Protein 5KO9 (pdb70)

Organism: Homo sapiens (NCBI:txid9606)

Nearest PDB structures (foldseek):
  5ko9-assembly1_A  TM=1.004E+00  e=1.831E-60  Homo sapiens
  6oov-assembly1_A  TM=9.959E-01  e=1.877E-56  Homo sapiens
  6oov-assembly1_B-2  TM=9.955E-01  e=5.273E-56  Homo sapiens
  6oeb-assembly1_A  TM=9.949E-01  e=1.889E-55  Homo sapiens
  6oea-assembly1_A  TM=9.945E-01  e=2.720E-55  Homo sapiens

CATH classification: 3.90.1680.10

GO terms:
  GO:0036297 interstrand cross-link repair (P, IDA)
  GO:0005657 replication fork (C, IDA)
  GO:0003697 single-stranded DNA binding (F, IDA)
  GO:0016446 somatic hypermutation of immunoglobulin genes (P, IDA)
  GO:0106300 protein-DNA covalent cross-linking repair (P, IDA)
  GO:0006974 DNA damage response (P, IDA)
  GO:0140431 DNA-(abasic site) binding (F, IDA)
  GO:0160129 protein-DNA covalent cross-linking activity (F, IDA)
  GO:0005694 chromosome (C, EXP)
  GO:0005515 protein binding (F, IPI)

Sequence (253 aa):
CGRTSCHLPRDDVLTRACAYQDRRRGQQQRLPEEWRRDPDDKYCCPSYNKSPQQSNSPVLLSRLHFEKDADSSERIIIAPMRWGLVPSWFKESDPSKLQFNTTNCRSDTVMEKRSFKVPLGKGRRCVVLADGFYEWQRCQGTNQRQPYFIYFPQIEKVWDNWRLLTMAGIFDCWEPPEGGDVLYSYTIITVDSCKGLSDIHHRMPAILDGEEAVSKKWLDFGEVSTQEALKLIHPTENITFHAVSSVVNNSRRNNTTPECLAPVA

Radius of gyration: 17.64 Å; Cα contacts (8 Å, |Δi|>4): 588; chains: 1; bounding box: 54×47×44 Å

Secondary structure (DSSP, 8-state):
---EEE---HHHHHHTT-EE-TT--EE-PEESSGGG---EEEE-TTSEEEEEEEGGGT-TTS-TTSEEEEEEEES---TT--SS-GGG-SS---EEEGGGTTT-HHHHHHHHTT-EEEEEESEEEEEEE-TT-S-EEEEEEE-----GGGTS---EEEEEEEEEE--TTS---EEEEEEEEEEPPGGGTTT-SEEE-B--SHHHHHHHH-TTTS-HHHHHTT-S-----EEEEB-GGGGSTT--SGGGG-B--

B-factor: mean 25.34, std 9.77, range [12.43, 83.46]

InterPro domains:
  IPR003738 SOS response associated peptidase (SRAP) [PF02586] (1-258)
  IPR003738 SOS response associated peptidase (SRAP) [PTHR13604] (1-309)
  IPR036590 SOS response associated peptidase-like [G3DSA:3.90.1680.10] (1-275)
  IPR036590 SOS response associated peptidase-like [SSF143081] (2-270)

Solvent-accessible surface area: 12030 Å² total; per-residue (Å²): 14,36,30,3,0,0,26,5,74,108,113,51,0,15,136,40,10,54,8,94,11,114,213,35,98,126,72,108,5,74,20,72,66,43,145,91,23,82,60,12,33,10,6,29,43,107,36,46,2,0,0,4,0,0,37,49,44,56,59,201,126,18,45,9,16,32,10,0,0,6,3,2,24,1,0,1,0,8,45,117,19,82,55,73,61,28,79,129,45,119,68,35,38,24,50,7,103,35,95,35,1,81,142,65,142,23,11,102,61,1,3,67,99,6,49,3,0,0,2,2,0,0,0,2,0,23,47,32,68,52,188,90,80,150,75,151,62,7,32,2,2,30,0,60,54,144,114,82,89,45,90,98,23,85,7,0,18,0,0,0,0,2,2,22,6,112,30,85,118,58,50,88,70,43,53,0,2,0,0,0,8,4,82,20,6,108,50,3,58,123,9,52,128,30,2,0,1,3,0,62,23,98,119,18,5,37,87,0,4,10,54,41,116,22,64,34,89,84,0,40,138,35,19,84,60,17,136,60,20,46,77,42,16,1,25,79,34,0,67,81,59,220,52,85,42,82,92,0,18,36,96,70,143

Structure (mmCIF, N/CA/C/O backbone):
data_5KO9
#
_entry.id   5KO9
#
_cell.length_a   80.102
_cell.length_b   44.745
_cell.length_c   82.901
_cell.angle_alpha   90.000
_cell.angle_beta   107.150
_cell.angle_gamma   90.000
#
_symmetry.space_group_name_H-M   'I 1 2 1'
#
loop_
_entity.id
_entity.type
_entity.pdbx_description
1 polymer 'Embryonic stem cell-specific 5-hydroxymethylcytosine-binding protein'
2 non-polymer 'UNKNOWN ATOM OR ION'
3 water water
#
loop_
_atom_site.group_PDB
_atom_site.id
_atom_site.type_symbol
_atom_site.label_atom_id
_atom_site.label_alt_id
_atom_site.label_comp_id
_atom_site.label_asym_id
_atom_site.label_entity_id
_atom_site.label_seq_id
_atom_site.pdbx_PDB_ins_code
_atom_site.Cartn_x
_atom_site.Cartn_y
_atom_site.Cartn_z
_atom_site.occupancy
_atom_site.B_iso_or_equiv
_atom_site.auth_seq_id
_atom_site.auth_comp_id
_atom_site.auth_asym_id
_atom_site.auth_atom_id
_atom_site.pdbx_PDB_model_num
ATOM 1 N N A CYS A 1 2 ? 12.481 -6.111 -28.052 0.70 33.00 2 CYS A N 1
ATOM 2 C CA A CYS A 1 2 ? 13.121 -6.382 -26.758 0.70 30.07 2 CYS A CA 1
ATOM 3 C C A CYS A 1 2 ? 13.097 -7.863 -26.539 0.70 25.76 2 CYS A C 1
ATOM 4 O O A CYS A 1 2 ? 12.099 -8.574 -26.805 0.70 24.72 2 CYS A O 1
ATOM 7 N N . GLY A 1 3 ? 14.231 -8.328 -26.065 1.00 22.57 3 GLY A N 1
ATOM 8 C CA . GLY A 1 3 ? 14.542 -9.740 -26.078 1.00 21.11 3 GLY A CA 1
ATOM 9 C C . GLY A 1 3 ? 14.745 -10.330 -24.727 1.00 19.69 3 GLY A C 1
ATOM 10 O O . GLY A 1 3 ? 15.185 -11.448 -24.592 1.00 21.92 3 GLY A O 1
ATOM 11 N N . ARG A 1 4 ? 14.422 -9.565 -23.689 1.00 18.43 4 ARG A N 1
ATOM 12 C CA . ARG A 1 4 ? 14.554 -10.055 -22.342 1.00 17.68 4 ARG A CA 1
ATOM 13 C C . ARG A 1 4 ? 13.619 -9.256 -21.436 1.00 15.55 4 ARG A C 1
ATOM 14 O O . ARG A 1 4 ? 13.515 -8.049 -21.621 1.00 15.43 4 ARG A O 1
ATOM 22 N N . THR A 1 5 ? 12.951 -9.925 -20.482 1.00 15.85 5 THR A N 1
ATOM 23 C CA . THR A 1 5 ? 12.104 -9.212 -19.523 1.00 15.95 5 THR A CA 1
ATOM 24 C C . THR A 1 5 ? 12.311 -9.717 -18.112 1.00 17.13 5 THR A C 1
ATOM 25 O O . THR A 1 5 ? 13.011 -10.701 -17.914 1.00 17.92 5 THR A O 1
ATOM 29 N N . SER A 1 6 ? 11.705 -9.038 -17.139 1.00 17.85 6 SER A N 1
ATOM 30 C CA . SER A 1 6 ? 11.546 -9.555 -15.788 1.00 17.83 6 SER A CA 1
ATOM 31 C C . SER A 1 6 ? 10.053 -9.774 -15.586 1.00 19.79 6 SER A C 1
ATOM 32 O O . SER A 1 6 ? 9.252 -8.887 -15.948 1.00 17.98 6 SER A O 1
ATOM 35 N N . CYS A 1 7 ? 9.683 -10.907 -15.004 1.00 18.79 7 CYS A N 1
ATOM 36 C CA . CYS A 1 7 ? 8.322 -11.131 -14.527 1.00 19.26 7 CYS A CA 1
ATOM 37 C C . CYS A 1 7 ? 8.369 -12.105 -13.342 1.00 18.82 7 CYS A C 1
ATOM 38 O O . CYS A 1 7 ? 8.269 -13.326 -13.502 1.00 21.13 7 CYS A O 1
ATOM 41 N N . HIS A 1 8 ? 8.592 -11.526 -12.173 1.00 20.24 8 HIS A N 1
ATOM 42 C CA . HIS A 1 8 ? 8.951 -12.307 -10.981 1.00 22.14 8 HIS A CA 1
ATOM 43 C C . HIS A 1 8 ? 7.876 -12.392 -9.904 1.00 22.99 8 HIS A C 1
ATOM 44 O O . HIS A 1 8 ? 8.035 -13.159 -8.927 1.00 23.31 8 HIS A O 1
ATOM 51 N N . LEU A 1 9 ? 6.817 -11.604 -10.014 1.00 20.90 9 LEU A N 1
ATOM 52 C CA . LEU A 1 9 ? 5.910 -11.516 -8.871 1.00 22.42 9 LEU A CA 1
ATOM 53 C C . LEU A 1 9 ? 5.131 -12.817 -8.720 1.00 22.76 9 LEU A C 1
ATOM 54 O O . LEU A 1 9 ? 4.783 -13.451 -9.700 1.00 24.07 9 LEU A O 1
ATOM 59 N N . PRO A 1 10 ? 4.855 -13.226 -7.476 1.00 25.50 10 PRO A N 1
ATOM 60 C CA . PRO A 1 10 ? 4.044 -14.431 -7.293 1.00 26.70 10 PRO A CA 1
ATOM 61 C C . PRO A 1 10 ? 2.614 -14.271 -7.808 1.00 25.18 10 PRO A C 1
ATOM 62 O O . PRO A 1 10 ? 2.114 -13.151 -7.901 1.00 26.51 10 PRO A O 1
ATOM 66 N N . ARG A 1 11 ? 1.980 -15.384 -8.145 1.00 25.85 11 ARG A N 1
ATOM 67 C CA . ARG A 1 11 ? 0.687 -15.440 -8.804 1.00 27.15 11 ARG A CA 1
ATOM 68 C C . ARG A 1 11 ? -0.366 -14.476 -8.210 1.00 27.18 11 ARG A C 1
ATOM 69 O O . ARG A 1 11 ? -1.014 -13.736 -8.956 1.00 25.26 11 ARG A O 1
ATOM 77 N N . ASP A 1 12 ? -0.533 -14.452 -6.889 1.00 26.12 12 ASP A N 1
ATOM 78 C CA A ASP A 1 12 ? -1.623 -13.653 -6.338 0.50 26.42 12 ASP A CA 1
ATOM 79 C CA B ASP A 1 12 ? -1.562 -13.623 -6.219 0.50 26.56 12 ASP A CA 1
ATOM 80 C C . ASP A 1 12 ? -1.309 -12.141 -6.372 1.00 25.28 12 ASP A C 1
ATOM 81 O O . ASP A 1 12 ? -2.243 -11.326 -6.551 1.00 26.07 12 ASP A O 1
ATOM 90 N N . VAL A 1 13 ? -0.037 -11.771 -6.279 1.00 23.85 13 VAL A N 1
ATOM 91 C CA . VAL A 1 13 ? 0.400 -10.379 -6.366 1.00 25.09 13 VAL A CA 1
ATOM 92 C C . VAL A 1 13 ? 0.204 -9.882 -7.809 1.00 25.13 13 VAL A C 1
ATOM 93 O O . VAL A 1 13 ? -0.284 -8.765 -8.070 1.00 22.46 13 VAL A O 1
ATOM 97 N N . LEU A 1 14 ? 0.613 -10.728 -8.738 1.00 25.55 14 LEU A N 1
ATOM 98 C CA . LEU A 1 14 ? 0.413 -10.468 -10.156 1.00 25.96 14 LEU A CA 1
ATOM 99 C C . LEU A 1 14 ? -1.054 -10.247 -10.466 1.00 24.96 14 LEU A C 1
ATOM 100 O O . LEU A 1 14 ? -1.419 -9.251 -11.132 1.00 24.59 14 LEU A O 1
ATOM 105 N N . THR A 1 15 ? -1.910 -11.139 -9.973 1.00 23.41 15 THR A N 1
ATOM 106 C CA . THR A 1 15 ? -3.328 -11.070 -10.197 1.00 23.11 15 THR A CA 1
ATOM 107 C C . THR A 1 15 ? -3.898 -9.741 -9.669 1.00 22.97 15 THR A C 1
ATOM 108 O O . THR A 1 15 ? -4.666 -9.061 -10.354 1.00 22.74 15 THR A O 1
ATOM 112 N N . ARG A 1 16 ? -3.519 -9.388 -8.453 1.00 23.42 16 ARG A N 1
ATOM 113 C CA . ARG A 1 16 ? -3.983 -8.139 -7.836 1.00 22.86 16 ARG A CA 1
ATOM 114 C C . ARG A 1 16 ? -3.561 -6.921 -8.686 1.00 22.05 16 ARG A C 1
ATOM 115 O O . ARG A 1 16 ? -4.322 -5.956 -8.846 1.00 21.18 16 ARG A O 1
ATOM 123 N N . ALA A 1 17 ? -2.367 -7.002 -9.245 1.00 19.72 17 ALA A N 1
ATOM 124 C CA . ALA A 1 17 ? -1.816 -5.959 -10.126 1.00 18.80 17 ALA A CA 1
ATOM 125 C C . ALA A 1 17 ? -2.573 -5.838 -11.452 1.00 19.18 17 ALA A C 1
ATOM 126 O O . ALA A 1 17 ? -2.314 -4.890 -12.188 1.00 20.59 17 ALA A O 1
ATOM 128 N N . CYS A 1 18 ? -3.461 -6.781 -11.739 1.00 18.13 18 CYS A N 1
ATOM 129 C CA . CYS A 1 18 ? -4.235 -6.837 -12.983 1.00 17.07 18 CYS A CA 1
ATOM 130 C C . CYS A 1 18 ? -5.726 -6.584 -12.725 1.00 17.86 18 CYS A C 1
ATOM 131 O O . CYS A 1 18 ? -6.567 -6.866 -13.563 1.00 16.92 18 CYS A O 1
ATOM 134 N N . ALA A 1 19 ? -6.074 -6.094 -11.534 1.00 18.07 19 ALA A N 1
ATOM 135 C CA . ALA A 1 19 ? -7.462 -5.726 -11.220 1.00 18.37 19 ALA A CA 1
ATOM 136 C C . ALA A 1 19 ? -7.979 -4.769 -12.283 1.00 17.36 19 ALA A C 1
ATOM 137 O O . ALA A 1 19 ? -7.238 -3.880 -12.708 1.00 18.23 19 ALA A O 1
ATOM 139 N N . TYR A 1 20 ? -9.227 -4.968 -12.694 1.00 16.80 20 TYR A N 1
ATOM 140 C CA . TYR A 1 20 ? -9.792 -4.190 -13.816 1.00 16.75 20 TYR A CA 1
ATOM 141 C C . TYR A 1 20 ? -11.288 -4.095 -13.679 1.00 16.84 20 TYR A C 1
ATOM 142 O O . TYR A 1 20 ? -11.863 -4.689 -12.774 1.00 18.22 20 TYR A O 1
ATOM 151 N N . GLN A 1 21 ? -11.927 -3.324 -14.555 1.00 16.15 21 GLN A N 1
ATOM 152 C CA . GLN A 1 21 ? -13.372 -3.304 -14.693 1.00 15.80 21 GLN A CA 1
ATOM 153 C C . GLN A 1 21 ? -13.765 -3.802 -16.037 1.00 15.86 21 GLN A C 1
ATOM 154 O O . GLN A 1 21 ? -13.117 -3.459 -17.037 1.00 16.64 21 GLN A O 1
ATOM 160 N N . ASP A 1 22 ? -14.813 -4.633 -16.102 1.00 15.76 22 ASP A N 1
ATOM 161 C CA . ASP A 1 22 ? -15.400 -5.010 -17.381 1.00 16.88 22 ASP A CA 1
ATOM 162 C C . ASP A 1 22 ? -16.139 -3.847 -18.042 1.00 17.04 22 ASP A C 1
ATOM 163 O O . ASP A 1 22 ? -16.139 -2.711 -17.512 1.00 17.11 22 ASP A O 1
ATOM 168 N N . ARG A 1 23 ? -16.716 -4.099 -19.214 1.00 18.28 23 ARG A N 1
ATOM 169 C CA A ARG A 1 23 ? -17.366 -3.038 -20.006 0.50 19.40 23 ARG A CA 1
ATOM 170 C CA B ARG A 1 23 ? -17.297 -2.988 -19.973 0.50 19.58 23 ARG A CA 1
ATOM 171 C C . ARG A 1 23 ? -18.463 -2.306 -19.247 1.00 20.95 23 ARG A C 1
ATOM 172 O O . ARG A 1 23 ? -18.676 -1.111 -19.483 1.00 24.30 23 ARG A O 1
ATOM 187 N N . ARG A 1 24 ? -19.158 -3.014 -18.362 1.00 20.71 24 ARG A N 1
ATOM 188 C CA . ARG A 1 24 ? -20.244 -2.440 -17.553 1.00 22.09 24 ARG A CA 1
ATOM 189 C C . ARG A 1 24 ? -19.759 -1.810 -16.250 1.00 22.60 24 ARG A C 1
ATOM 190 O O . ARG A 1 24 ? -20.586 -1.432 -15.391 1.00 24.71 24 ARG A O 1
ATOM 198 N N . GLY A 1 25 ? -18.449 -1.726 -16.035 1.00 20.07 25 GLY A N 1
ATOM 199 C CA . GLY A 1 25 ? -17.932 -1.140 -14.839 1.00 19.30 25 GLY A CA 1
ATOM 200 C C . GLY A 1 25 ? -17.783 -2.034 -13.616 1.00 19.27 25 GLY A C 1
ATOM 201 O O . GLY A 1 25 ? -17.371 -1.556 -12.555 1.00 20.10 25 GLY A O 1
ATOM 202 N N A GLN A 1 26 ? -18.080 -3.328 -13.761 0.50 20.40 26 GLN A N 1
ATOM 203 N N B GLN A 1 26 ? -18.060 -3.323 -13.764 0.50 21.01 26 GLN A N 1
ATOM 204 C CA A GLN A 1 26 ? -17.933 -4.268 -12.655 0.50 20.67 26 GLN A CA 1
ATOM 205 C CA B GLN A 1 26 ? -17.948 -4.247 -12.652 0.50 21.67 26 GLN A CA 1
ATOM 206 C C A GLN A 1 26 ? -16.463 -4.585 -12.382 0.50 21.13 26 GLN A C 1
ATOM 207 C C B GLN A 1 26 ? -16.480 -4.609 -12.378 0.50 21.72 26 GLN A C 1
ATOM 208 O O A GLN A 1 26 ? -15.712 -4.944 -13.286 0.50 19.93 26 GLN A O 1
ATOM 209 O O B GLN A 1 26 ? -15.744 -4.992 -13.285 0.50 20.55 26 GLN A O 1
ATOM 220 N N . GLN A 1 27 ? -16.062 -4.462 -11.129 1.00 20.68 27 GLN A N 1
ATOM 221 C CA . GLN A 1 27 ? -14.701 -4.734 -10.710 1.00 21.33 27 GLN A CA 1
ATOM 222 C C . GLN A 1 27 ? -14.457 -6.222 -10.731 1.00 21.51 27 GLN A C 1
ATOM 223 O O . GLN A 1 27 ? -15.273 -7.000 -10.213 1.00 23.60 27 GLN A O 1
ATOM 229 N N . ARG A 1 28 ? -13.360 -6.611 -11.375 1.00 20.35 28 ARG A N 1
ATOM 230 C CA . ARG A 1 28 ? -12.974 -8.021 -11.477 1.00 20.62 28 ARG A CA 1
ATOM 231 C C . ARG A 1 28 ? -11.486 -8.206 -11.328 1.00 19.40 28 ARG A C 1
ATOM 232 O O . ARG A 1 28 ? -10.692 -7.278 -11.418 1.00 19.86 28 ARG A O 1
ATOM 240 N N . LEU A 1 29 ? -11.113 -9.463 -11.079 1.00 23.03 29 LEU A N 1
ATOM 241 C CA . LEU A 1 29 ? -9.730 -9.906 -11.172 1.00 22.82 29 LEU A CA 1
ATOM 242 C C . LEU A 1 29 ? -9.703 -10.918 -12.307 1.00 19.61 29 LEU A C 1
ATOM 243 O O . LEU A 1 29 ? -10.658 -11.696 -12.446 1.00 21.95 29 LEU A O 1
ATOM 248 N N . PRO A 1 30 ? -8.634 -10.899 -13.112 1.00 20.82 30 PRO A N 1
ATOM 249 C CA . PRO A 1 30 ? -8.611 -11.863 -14.217 1.00 19.96 30 PRO A CA 1
ATOM 250 C C . PRO A 1 30 ? -8.487 -13.276 -13.663 1.00 19.17 30 PRO A C 1
ATOM 251 O O . PRO A 1 30 ? -7.851 -13.480 -12.631 1.00 20.02 30 PRO A O 1
ATOM 255 N N A GLU A 1 31 ? -9.130 -14.216 -14.342 0.50 18.76 31 GLU A N 1
ATOM 256 N N B GLU A 1 31 ? -9.108 -14.226 -14.335 0.50 19.24 31 GLU A N 1
ATOM 257 C CA A GLU A 1 31 ? -9.094 -15.641 -14.002 0.50 18.61 31 GLU A CA 1
ATOM 258 C CA B GLU A 1 31 ? -9.044 -15.623 -13.925 0.50 19.46 31 GLU A CA 1
ATOM 259 C C A GLU A 1 31 ? -7.891 -16.261 -14.686 0.50 18.07 31 GLU A C 1
ATOM 260 C C B GLU A 1 31 ? -7.941 -16.314 -14.697 0.50 18.58 31 GLU A C 1
ATOM 261 O O A GLU A 1 31 ? -7.587 -15.901 -15.807 0.50 16.93 31 GLU A O 1
ATOM 262 O O B GLU A 1 31 ? -7.756 -16.053 -15.873 0.50 17.45 31 GLU A O 1
ATOM 273 N N . TRP A 1 32 ? -7.205 -17.192 -14.019 1.00 17.58 32 TRP A N 1
ATOM 274 C CA . TRP A 1 32 ? -6.056 -17.871 -14.615 1.00 17.62 32 TRP A CA 1
ATOM 275 C C . TRP A 1 32 ? -6.437 -19.084 -15.424 1.00 18.04 32 TRP A C 1
ATOM 276 O O . TRP A 1 32 ? -7.378 -19.800 -15.047 1.00 18.99 32 TRP A O 1
ATOM 287 N N . ARG A 1 33 ? -5.742 -19.295 -16.539 1.00 17.56 33 ARG A N 1
ATOM 288 C CA A ARG A 1 33 ? -5.789 -20.587 -17.227 0.50 18.80 33 ARG A CA 1
ATOM 289 C CA B ARG A 1 33 ? -5.770 -20.557 -17.290 0.50 19.23 33 ARG A CA 1
ATOM 290 C C . ARG A 1 33 ? -4.331 -21.042 -17.402 1.00 20.74 33 ARG A C 1
ATOM 291 O O . ARG A 1 33 ? -3.399 -20.229 -17.469 1.00 19.90 33 ARG A O 1
ATOM 306 N N . ASP A 1 34 ? -4.133 -22.360 -17.406 1.00 23.17 34 ASP A N 1
ATOM 307 C CA . ASP A 1 34 ? -2.783 -22.972 -17.435 1.00 25.16 34 ASP A CA 1
ATOM 308 C C . ASP A 1 34 ? -1.866 -22.401 -16.352 1.00 23.61 34 ASP A C 1
ATOM 309 O O . ASP A 1 34 ? -0.706 -22.138 -16.633 1.00 24.97 34 ASP A O 1
ATOM 314 N N . PRO A 1 35 ? -2.357 -22.198 -15.105 1.00 23.60 35 PRO A N 1
ATOM 315 C CA . PRO A 1 35 ? -1.550 -21.478 -14.129 1.00 24.42 35 PRO A CA 1
ATOM 316 C C . PRO A 1 35 ? -0.259 -22.178 -13.701 1.00 26.63 35 PRO A C 1
ATOM 317 O O . PRO A 1 35 ? 0.652 -21.513 -13.237 1.00 26.67 35 PRO A O 1
ATOM 321 N N . ASP A 1 36 ? -0.182 -23.501 -13.852 1.00 28.55 36 ASP A N 1
ATOM 322 C CA A ASP A 1 36 ? 1.033 -24.254 -13.507 0.50 28.89 36 ASP A CA 1
ATOM 323 C CA B ASP A 1 36 ? 1.051 -24.177 -13.445 0.50 29.34 36 ASP A CA 1
ATOM 324 C C . ASP A 1 36 ? 2.207 -23.949 -14.430 1.00 29.99 36 ASP A C 1
ATOM 325 O O . ASP A 1 36 ? 3.356 -24.223 -14.086 1.00 31.64 36 ASP A O 1
ATOM 334 N N . LYS A 1 37 ? 1.918 -23.407 -15.622 1.00 27.30 37 LYS A N 1
ATOM 335 C CA . LYS A 1 37 ? 2.971 -22.969 -16.534 1.00 27.37 37 LYS A CA 1
ATOM 336 C C . LYS A 1 37 ? 3.692 -21.674 -16.070 1.00 26.62 37 LYS A C 1
ATOM 337 O O . LYS A 1 37 ? 4.672 -21.291 -16.690 1.00 28.71 37 LYS A O 1
ATOM 342 N N . TYR A 1 38 ? 3.218 -21.003 -15.018 1.00 25.87 38 TYR A N 1
ATOM 343 C CA . TYR A 1 38 ? 3.811 -19.733 -14.569 1.00 27.88 38 TYR A CA 1
ATOM 344 C C . TYR A 1 38 ? 5.004 -20.031 -13.695 1.00 28.22 38 TYR A C 1
ATOM 345 O O . TYR A 1 38 ? 4.845 -20.624 -12.639 1.00 28.12 38 TYR A O 1
ATOM 354 N N . CYS A 1 39 ? 6.184 -19.628 -14.136 1.00 29.28 39 CYS A N 1
ATOM 355 C CA A CYS A 1 39 ? 7.369 -19.740 -13.316 0.70 30.50 39 CYS A CA 1
ATOM 356 C CA B CYS A 1 39 ? 7.401 -19.740 -13.345 0.30 28.87 39 CYS A CA 1
ATOM 357 C C . CYS A 1 39 ? 8.025 -18.349 -13.237 1.00 27.59 39 CYS A C 1
ATOM 358 O O . CYS A 1 39 ? 8.592 -17.839 -14.229 1.00 26.21 39 CYS A O 1
ATOM 363 N N . PRO A 1 40 ? 7.889 -17.692 -12.053 1.00 25.54 40 PRO A N 1
ATOM 364 C CA . PRO A 1 40 ? 8.423 -16.353 -11.878 1.00 26.14 40 PRO A CA 1
ATOM 365 C C . PRO A 1 40 ? 9.927 -16.308 -12.063 1.00 24.07 40 PRO A C 1
ATOM 366 O O . PRO A 1 40 ? 10.639 -17.242 -11.674 1.00 25.66 40 PRO A O 1
ATOM 370 N N . SER A 1 41 ? 10.405 -15.261 -12.712 1.00 22.57 41 SER A N 1
ATOM 371 C CA . SER A 1 41 ? 11.846 -15.047 -12.867 1.00 23.11 41 SER A CA 1
ATOM 372 C C . SER A 1 41 ? 12.128 -13.584 -13.125 1.00 23.60 41 SER A C 1
ATOM 373 O O . SER A 1 41 ? 11.329 -12.866 -13.776 1.00 23.11 41 SER A O 1
ATOM 376 N N . TYR A 1 42 ? 13.270 -13.129 -12.618 1.00 23.18 42 TYR A N 1
ATOM 377 C CA . TYR A 1 42 ? 13.759 -11.803 -12.938 1.00 22.30 42 TYR A CA 1
ATOM 378 C C . TYR A 1 42 ? 14.408 -11.711 -14.330 1.00 20.33 42 TYR A C 1
ATOM 379 O O . TYR A 1 42 ? 14.810 -10.627 -14.732 1.00 20.32 42 TYR A O 1
ATOM 388 N N . ASN A 1 43 ? 14.546 -12.833 -15.034 1.00 21.17 43 ASN A N 1
ATOM 389 C CA . ASN A 1 43 ? 15.344 -12.886 -16.256 1.00 21.28 43 ASN A CA 1
ATOM 390 C C . ASN A 1 43 ? 14.749 -13.887 -17.238 1.00 23.20 43 ASN A C 1
ATOM 391 O O . ASN A 1 43 ? 15.152 -15.046 -17.339 1.00 25.14 43 ASN A O 1
ATOM 396 N N . LYS A 1 44 ? 13.697 -13.418 -17.916 1.00 21.98 44 LYS A N 1
ATOM 397 C CA . LYS A 1 44 ? 12.954 -14.192 -18.898 1.00 23.34 44 LYS A CA 1
ATOM 398 C C . LYS A 1 44 ? 13.505 -13.996 -20.294 1.00 21.87 44 LYS A C 1
ATOM 399 O O . LYS A 1 44 ? 13.623 -12.875 -20.773 1.00 20.66 44 LYS A O 1
ATOM 405 N N . SER A 1 45 ? 13.744 -15.112 -20.973 1.00 21.35 45 SER A N 1
ATOM 406 C CA . SER A 1 45 ? 14.263 -15.131 -22.318 1.00 22.20 45 SER A CA 1
ATOM 407 C C . SER A 1 45 ? 13.241 -15.765 -23.232 1.00 21.24 45 SER A C 1
ATOM 408 O O . SER A 1 45 ? 12.357 -16.492 -22.770 1.00 20.92 45 SER A O 1
ATOM 411 N N . PRO A 1 46 ? 13.395 -15.546 -24.534 1.00 21.95 46 PRO A N 1
ATOM 412 C CA . PRO A 1 46 ? 12.639 -16.298 -25.510 1.00 22.62 46 PRO A CA 1
ATOM 413 C C . PRO A 1 46 ? 12.625 -17.809 -25.198 1.00 21.93 46 PRO A C 1
ATOM 414 O O . PRO A 1 46 ? 13.621 -18.335 -24.675 1.00 22.54 46 PRO A O 1
ATOM 418 N N . GLN A 1 47 ? 11.475 -18.434 -25.484 1.00 21.30 47 GLN A N 1
ATOM 419 C CA A GLN A 1 47 ? 11.157 -19.855 -25.257 0.80 23.34 47 GLN A CA 1
ATOM 420 C CA B GLN A 1 47 ? 11.190 -19.868 -25.272 0.20 21.95 47 GLN A CA 1
ATOM 421 C C . GLN A 1 47 ? 10.685 -20.176 -23.849 1.00 22.03 47 GLN A C 1
ATOM 422 O O . GLN A 1 47 ? 10.179 -21.266 -23.600 1.00 24.40 47 GLN A O 1
ATOM 433 N N . SER A 1 48 ? 10.825 -19.222 -22.924 1.00 20.26 48 SER A N 1
ATOM 434 C CA . SER A 1 48 ? 10.219 -19.330 -21.594 1.00 19.91 48 SER A CA 1
ATOM 435 C C . SER A 1 48 ? 8.736 -18.919 -21.667 1.00 19.43 48 SER A C 1
ATOM 436 O O . SER A 1 48 ? 8.312 -18.345 -22.658 1.00 19.32 48 SER A O 1
ATOM 439 N N . ASN A 1 49 ? 7.981 -19.193 -20.620 1.00 18.84 49 ASN A N 1
ATOM 440 C CA . ASN A 1 49 ? 6.558 -18.789 -20.555 1.00 18.80 49 ASN A CA 1
ATOM 441 C C . ASN A 1 49 ? 6.437 -17.527 -19.742 1.00 19.90 49 ASN A C 1
ATOM 442 O O . ASN A 1 49 ? 7.097 -17.367 -18.733 1.00 20.30 49 ASN A O 1
ATOM 447 N N . SER A 1 50 ? 5.553 -16.620 -20.166 1.00 17.77 50 SER A N 1
ATOM 448 C CA . SER A 1 50 ? 5.215 -15.448 -19.379 1.00 17.44 50 SER A CA 1
ATOM 449 C C . SER A 1 50 ? 3.702 -15.322 -19.388 1.00 16.10 50 SER A C 1
ATOM 450 O O . SER A 1 50 ? 3.063 -15.681 -20.393 1.00 16.40 50 SER A O 1
ATOM 453 N N . PRO A 1 51 ? 3.136 -14.775 -18.313 1.00 16.59 51 PRO A N 1
ATOM 454 C CA . PRO A 1 51 ? 1.702 -14.506 -18.278 1.00 16.34 51 PRO A CA 1
ATOM 455 C C . PRO A 1 51 ? 1.309 -13.390 -19.266 1.00 15.17 51 PRO A C 1
ATOM 456 O O . PRO A 1 51 ? 1.981 -12.349 -19.342 1.00 15.43 51 PRO A O 1
ATOM 460 N N . VAL A 1 52 ? 0.222 -13.656 -19.993 1.00 14.20 52 VAL A N 1
ATOM 461 C CA . VAL A 1 52 ? -0.408 -12.667 -20.838 1.00 13.90 52 VAL A CA 1
ATOM 462 C C . VAL A 1 52 ? -1.877 -12.557 -20.492 1.00 14.24 52 VAL A C 1
ATOM 463 O O . VAL A 1 52 ? -2.500 -13.510 -20.044 1.00 15.25 52 VAL A O 1
ATOM 467 N N . LEU A 1 53 ? -2.444 -11.395 -20.763 1.00 13.34 53 LEU A N 1
ATOM 468 C CA . LEU A 1 53 ? -3.894 -11.240 -20.770 1.00 13.70 53 LEU A CA 1
ATOM 469 C C . LEU A 1 53 ? -4.479 -11.490 -22.139 1.00 13.69 53 LEU A C 1
ATOM 470 O O . LEU A 1 53 ? -3.885 -11.075 -23.165 1.00 13.74 53 LEU A O 1
ATOM 475 N N . LEU A 1 54 ? -5.640 -12.148 -22.167 1.00 13.68 54 LEU A N 1
ATOM 476 C CA . LEU A 1 54 ? -6.394 -12.359 -23.400 1.00 13.93 54 LEU A CA 1
ATOM 477 C C . LEU A 1 54 ? -7.884 -12.320 -23.085 1.00 13.94 54 LEU A C 1
ATOM 478 O O . LEU A 1 54 ? -8.311 -12.544 -21.950 1.00 14.57 54 LEU A O 1
ATOM 483 N N . SER A 1 55 ? -8.680 -12.027 -24.086 1.00 14.06 55 SER A N 1
ATOM 484 C CA . SER A 1 55 ? -10.121 -11.942 -23.863 1.00 13.65 55 SER A CA 1
ATOM 485 C C . SER A 1 55 ? -10.691 -13.312 -23.472 1.00 13.99 55 SER A C 1
ATOM 486 O O . SER A 1 55 ? -10.350 -14.345 -24.060 1.00 14.08 55 SER A O 1
ATOM 489 N N . ARG A 1 56 ? -11.613 -13.293 -22.528 1.00 14.67 56 ARG A N 1
ATOM 490 C CA . ARG A 1 56 ? -12.347 -14.510 -22.125 1.00 14.56 56 ARG A CA 1
ATOM 491 C C . ARG A 1 56 ? -13.131 -15.141 -23.287 1.00 14.00 56 ARG A C 1
ATOM 492 O O . ARG A 1 56 ? -13.412 -16.352 -23.257 1.00 13.70 56 ARG A O 1
ATOM 500 N N . LEU A 1 57 ? -13.436 -14.362 -24.315 1.00 13.86 57 LEU A N 1
ATOM 501 C CA . LEU A 1 57 ? -14.172 -14.875 -25.487 1.00 14.58 57 LEU A CA 1
ATOM 502 C C . LEU A 1 57 ? -13.334 -15.917 -26.245 1.00 14.91 57 LEU A C 1
ATOM 503 O O . LEU A 1 57 ? -13.891 -16.757 -26.973 1.00 15.90 57 LEU A O 1
ATOM 508 N N . HIS A 1 58 ? -12.009 -15.930 -26.037 1.00 13.65 58 HIS A N 1
ATOM 509 C CA . HIS A 1 58 ? -11.189 -17.031 -26.598 1.00 15.25 58 HIS A CA 1
ATOM 510 C C . HIS A 1 58 ? -11.433 -18.395 -25.925 1.00 16.08 58 HIS A C 1
ATOM 511 O O . HIS A 1 58 ? -11.048 -19.426 -26.497 1.00 17.71 58 HIS A O 1
ATOM 518 N N . PHE A 1 59 ? -12.031 -18.396 -24.739 1.00 14.77 59 PHE A N 1
ATOM 519 C CA . PHE A 1 59 ? -12.248 -19.620 -23.975 1.00 15.55 59 PHE A CA 1
ATOM 520 C C . PHE A 1 59 ? -13.680 -20.070 -23.870 1.00 15.72 59 PHE A C 1
ATOM 521 O O . PHE A 1 59 ? -13.930 -21.250 -23.576 1.00 16.97 59 PHE A O 1
ATOM 529 N N . GLU A 1 60 ? -14.619 -19.143 -24.015 1.00 15.79 60 GLU A N 1
ATOM 530 C CA . GLU A 1 60 ? -16.052 -19.441 -23.918 1.00 16.62 60 GLU A CA 1
ATOM 531 C C . GLU A 1 60 ? -16.776 -18.710 -25.024 1.00 17.23 60 GLU A C 1
ATOM 532 O O . GLU A 1 60 ? -16.654 -17.508 -25.119 1.00 15.65 60 GLU A O 1
ATOM 538 N N . LYS A 1 61 ? -17.620 -19.416 -25.778 1.00 17.96 61 LYS A N 1
ATOM 539 C CA . LYS A 1 61 ? -18.276 -18.839 -26.929 1.00 19.02 61 LYS A CA 1
ATOM 540 C C . LYS A 1 61 ? -19.247 -17.726 -26.577 1.00 17.04 61 LYS A C 1
ATOM 541 O O . LYS A 1 61 ? -19.519 -16.879 -27.409 1.00 19.54 61 LYS A O 1
ATOM 547 N N . ASP A 1 62 ? -19.742 -17.706 -25.338 1.00 16.35 62 ASP A N 1
ATOM 548 C CA . ASP A 1 62 ? -20.714 -16.740 -24.894 1.00 16.76 62 ASP A CA 1
ATOM 549 C C . ASP A 1 62 ? -20.200 -15.831 -23.790 1.00 17.09 62 ASP A C 1
ATOM 550 O O . ASP A 1 62 ? -20.995 -15.185 -23.100 1.00 17.62 62 ASP A O 1
ATOM 555 N N . ALA A 1 63 ? -18.882 -15.740 -23.648 1.00 16.35 63 ALA A N 1
ATOM 556 C CA . ALA A 1 63 ? -18.304 -14.825 -22.665 1.00 16.65 63 ALA A CA 1
ATOM 557 C C . ALA A 1 63 ? -18.457 -13.391 -23.091 1.00 17.01 63 ALA A C 1
ATOM 558 O O . ALA A 1 63 ? -18.495 -13.074 -24.278 1.00 19.50 63 ALA A O 1
ATOM 560 N N . ASP A 1 64 ? -18.528 -12.537 -22.080 1.00 16.85 64 ASP A N 1
ATOM 561 C CA . ASP A 1 64 ? -18.343 -11.093 -22.247 1.00 17.26 64 ASP A CA 1
ATOM 562 C C . ASP A 1 64 ? -16.888 -10.918 -22.689 1.00 16.17 64 ASP A C 1
ATOM 563 O O . ASP A 1 64 ? -15.986 -11.268 -21.968 1.00 16.18 64 ASP A O 1
ATOM 568 N N . SER A 1 65 ? -16.688 -10.365 -23.873 1.00 15.45 65 SER A N 1
ATOM 569 C CA . SER A 1 65 ? -15.362 -10.234 -24.455 1.00 15.57 65 SER A CA 1
ATOM 570 C C . SER A 1 65 ? -14.498 -9.183 -23.764 1.00 15.69 65 SER A C 1
ATOM 571 O O . SER A 1 65 ? -13.284 -9.132 -24.031 1.00 14.76 65 SER A O 1
ATOM 574 N N . SER A 1 66 ? -15.091 -8.362 -22.879 1.00 15.57 66 SER A N 1
ATOM 575 C CA . SER A 1 66 ? -14.316 -7.443 -22.037 1.00 15.58 66 SER A CA 1
ATOM 576 C C . SER A 1 66 ? -13.777 -8.095 -20.770 1.00 14.74 66 SER A C 1
ATOM 577 O O . SER A 1 66 ? -12.979 -7.476 -20.039 1.00 15.77 66 SER A O 1
ATOM 580 N N . GLU A 1 67 ? -14.202 -9.326 -20.458 1.00 14.19 67 GLU A N 1
ATOM 581 C CA . GLU A 1 67 ? -13.596 -10.043 -19.341 1.00 15.00 67 GLU A CA 1
ATOM 582 C C . GLU A 1 67 ? -12.237 -10.585 -19.759 1.00 14.39 67 GLU A C 1
ATOM 583 O O . GLU A 1 67 ? -12.012 -10.857 -20.941 1.00 15.60 67 GLU A O 1
ATOM 589 N N . ARG A 1 68 ? -11.337 -10.722 -18.796 1.00 15.01 68 ARG A N 1
ATOM 590 C CA . ARG A 1 68 ? -9.916 -11.011 -19.044 1.00 14.68 68 ARG A CA 1
ATOM 591 C C . ARG A 1 68 ? -9.470 -12.311 -18.390 1.00 15.34 68 ARG A C 1
ATOM 592 O O . ARG A 1 68 ? -9.813 -12.584 -17.235 1.00 15.89 68 ARG A O 1
ATOM 600 N N . ILE A 1 69 ? -8.712 -13.090 -19.149 1.00 14.99 69 ILE A N 1
ATOM 601 C CA . ILE A 1 69 ? -7.999 -14.270 -18.639 1.00 15.76 69 ILE A CA 1
ATOM 602 C C . ILE A 1 69 ? -6.509 -13.935 -18.592 1.00 15.85 69 ILE A C 1
ATOM 603 O O . ILE A 1 69 ? -6.009 -13.223 -19.460 1.00 13.89 69 ILE A O 1
ATOM 608 N N . ILE A 1 70 ? -5.812 -14.480 -17.589 1.00 14.92 70 ILE A N 1
ATOM 609 C CA A ILE A 1 70 ? -4.376 -14.439 -17.525 0.80 15.90 70 ILE A CA 1
ATOM 610 C CA B ILE A 1 70 ? -4.344 -14.469 -17.519 0.20 15.29 70 ILE A CA 1
ATOM 611 C C . ILE A 1 70 ? -3.909 -15.884 -17.761 1.00 16.84 70 ILE A C 1
ATOM 612 O O . ILE A 1 70 ? -4.332 -16.795 -17.047 1.00 16.86 70 ILE A O 1
ATOM 621 N N . ALA A 1 71 ? -3.066 -16.076 -18.765 1.00 16.75 71 ALA A N 1
ATOM 622 C CA . ALA A 1 71 ? -2.523 -17.415 -19.086 1.00 17.60 71 ALA A CA 1
ATOM 623 C C . ALA A 1 71 ? -1.054 -17.300 -19.439 1.00 18.34 71 ALA A C 1
ATOM 624 O O . ALA A 1 71 ? -0.679 -16.455 -20.253 1.00 17.10 71 ALA A O 1
ATOM 626 N N . PRO A 1 72 ? -0.215 -18.187 -18.888 1.00 17.23 72 PRO A N 1
ATOM 627 C CA . PRO A 1 72 ? 1.163 -18.238 -19.369 1.00 17.92 72 PRO A CA 1
ATOM 628 C C . PRO A 1 72 ? 1.202 -18.784 -20.780 1.00 18.35 72 PRO A C 1
ATOM 629 O O . PRO A 1 72 ? 0.516 -19.743 -21.093 1.00 19.55 72 PRO A O 1
ATOM 633 N N . MET A 1 73 ? 2.032 -18.171 -21.611 1.00 16.17 73 MET A N 1
ATOM 634 C CA . MET A 1 73 ? 2.222 -18.595 -22.982 1.00 16.10 73 MET A CA 1
ATOM 635 C C . MET A 1 73 ? 3.713 -18.594 -23.302 1.00 16.14 73 MET A C 1
ATOM 636 O O . MET A 1 73 ? 4.492 -17.873 -22.698 1.00 16.78 73 MET A O 1
ATOM 641 N N . ARG A 1 74 ? 4.076 -19.396 -24.299 1.00 17.10 74 ARG A N 1
ATOM 642 C CA . ARG A 1 74 ? 5.472 -19.501 -24.724 1.00 18.14 74 ARG A CA 1
ATOM 643 C C . ARG A 1 74 ? 5.857 -18.251 -25.503 1.00 16.96 74 ARG A C 1
ATOM 644 O O . ARG A 1 74 ? 5.205 -17.891 -26.450 1.00 17.43 74 ARG A O 1
ATOM 652 N N . TRP A 1 75 ? 6.968 -17.634 -25.126 1.00 17.25 75 TRP A N 1
ATOM 653 C CA . TRP A 1 75 ? 7.508 -16.508 -25.869 1.00 16.95 75 TRP A CA 1
ATOM 654 C C . TRP A 1 75 ? 8.273 -16.992 -27.087 1.00 18.28 75 TRP A C 1
ATOM 655 O O . TRP A 1 75 ? 9.364 -17.597 -26.982 1.00 19.84 75 TRP A O 1
ATOM 666 N N . GLY A 1 76 ? 7.731 -16.693 -28.238 1.00 18.13 76 GLY A N 1
ATOM 667 C CA . GLY A 1 76 ? 8.252 -17.168 -29.495 1.00 19.14 76 GLY A CA 1
ATOM 668 C C . GLY A 1 76 ? 7.136 -17.850 -30.239 1.00 19.29 76 GLY A C 1
ATOM 669 O O . GLY A 1 76 ? 6.794 -18.982 -29.946 1.00 19.30 76 GLY A O 1
ATOM 670 N N . LEU A 1 77 ? 6.608 -17.162 -31.221 1.00 19.89 77 LEU A N 1
ATOM 671 C CA . LEU A 1 77 ? 5.396 -17.552 -31.878 1.00 22.06 77 LEU A CA 1
ATOM 672 C C . LEU A 1 77 ? 5.629 -18.836 -32.678 1.00 22.96 77 LEU A C 1
ATOM 673 O O . LEU A 1 77 ? 6.547 -18.890 -33.513 1.00 24.86 77 LEU A O 1
ATOM 678 N N . VAL A 1 78 ? 4.808 -19.845 -32.406 1.00 21.52 78 VAL A N 1
ATOM 679 C CA . VAL A 1 78 ? 4.795 -21.108 -33.174 1.00 23.16 78 VAL A CA 1
ATOM 680 C C . VAL A 1 78 ? 3.534 -21.076 -34.008 1.00 22.99 78 VAL A C 1
ATOM 681 O O . VAL A 1 78 ? 2.452 -21.312 -33.487 1.00 22.51 78 VAL A O 1
ATOM 685 N N . PRO A 1 79 ? 3.637 -20.760 -35.314 1.00 22.95 79 PRO A N 1
ATOM 686 C CA . PRO A 1 79 ? 2.433 -20.611 -36.116 1.00 23.03 79 PRO A CA 1
ATOM 687 C C . PRO A 1 79 ? 1.642 -21.926 -36.214 1.00 22.05 79 PRO A C 1
ATOM 688 O O . PRO A 1 79 ? 2.231 -23.034 -36.162 1.00 23.53 79 PRO A O 1
ATOM 692 N N . SER A 1 80 ? 0.330 -21.769 -36.317 1.00 22.47 80 SER A N 1
ATOM 693 C CA . SER A 1 80 ? -0.599 -22.893 -36.413 1.00 24.72 80 SER A CA 1
ATOM 694 C C . SER A 1 80 ? -0.211 -23.898 -37.509 1.00 27.60 80 SER A C 1
ATOM 695 O O . SER A 1 80 ? -0.450 -25.094 -37.355 1.00 28.68 80 SER A O 1
ATOM 698 N N . TRP A 1 81 ? 0.437 -23.412 -38.562 1.00 27.75 81 TRP A N 1
ATOM 699 C CA . TRP A 1 81 ? 0.787 -24.242 -39.717 1.00 30.27 81 TRP A CA 1
ATOM 700 C C . TRP A 1 81 ? 2.144 -24.922 -39.632 1.00 29.93 81 TRP A C 1
ATOM 701 O O . TRP A 1 81 ? 2.494 -25.669 -40.555 1.00 30.88 81 TRP A O 1
ATOM 712 N N . PHE A 1 82 ? 2.907 -24.705 -38.557 1.00 27.89 82 PHE A N 1
ATOM 713 C CA . PHE A 1 82 ? 4.242 -25.321 -38.399 1.00 29.14 82 PHE A CA 1
ATOM 714 C C . PHE A 1 82 ? 4.084 -26.853 -38.432 1.00 31.97 82 PHE A C 1
ATOM 715 O O . PHE A 1 82 ? 3.200 -27.385 -37.765 1.00 29.65 82 PHE A O 1
ATOM 723 N N . LYS A 1 83 ? 4.918 -27.539 -39.230 1.00 32.91 83 LYS A N 1
ATOM 724 C CA . LYS A 1 83 ? 4.710 -28.972 -39.506 1.00 36.02 83 LYS A CA 1
ATOM 725 C C . LYS A 1 83 ? 5.693 -29.949 -38.824 1.00 37.84 83 LYS A C 1
ATOM 726 O O . LYS A 1 83 ? 5.464 -31.159 -38.871 1.00 41.66 83 LYS A O 1
ATOM 728 N N . GLU A 1 84 ? 6.758 -29.462 -38.183 1.00 37.58 84 GLU A N 1
ATOM 729 C CA . GLU A 1 84 ? 7.723 -30.358 -37.519 1.00 37.21 84 GLU A CA 1
ATOM 730 C C . GLU A 1 84 ? 7.217 -30.754 -36.121 1.00 40.06 84 GLU A C 1
ATOM 731 O O . GLU A 1 84 ? 6.241 -30.201 -35.612 1.00 41.29 84 GLU A O 1
ATOM 734 N N . SER A 1 85 ? 7.896 -31.716 -35.513 1.00 42.11 85 SER A N 1
ATOM 735 C CA . SER A 1 85 ? 7.388 -32.417 -34.330 1.00 43.32 85 SER A CA 1
ATOM 736 C C . SER A 1 85 ? 7.524 -31.632 -33.020 1.00 45.92 85 SER A C 1
ATOM 737 O O . SER A 1 85 ? 6.868 -31.955 -32.026 1.00 45.31 85 SER A O 1
ATOM 740 N N . ASP A 1 86 ? 8.377 -30.610 -33.029 1.00 45.49 86 ASP A N 1
ATOM 741 C CA . ASP A 1 86 ? 8.808 -29.947 -31.819 1.00 47.54 86 ASP A CA 1
ATOM 742 C C . ASP A 1 86 ? 9.066 -28.464 -32.122 1.00 46.47 86 ASP A C 1
ATOM 743 O O . ASP A 1 86 ? 9.652 -28.157 -33.164 1.00 42.98 86 ASP A O 1
ATOM 748 N N . PRO A 1 87 ? 8.631 -27.542 -31.228 1.00 44.24 87 PRO A N 1
ATOM 749 C CA . PRO A 1 87 ? 8.938 -26.114 -31.448 1.00 44.86 87 PRO A CA 1
ATOM 750 C C . PRO A 1 87 ? 10.435 -25.751 -31.469 1.00 43.59 87 PRO A C 1
ATOM 751 O O . PRO A 1 87 ? 10.794 -24.743 -32.072 1.00 42.13 87 PRO A O 1
ATOM 755 N N . SER A 1 88 ? 11.286 -26.549 -30.823 1.00 42.40 88 SER A N 1
ATOM 756 C CA . SER A 1 88 ? 12.753 -26.350 -30.890 1.00 48.61 88 SER A CA 1
ATOM 757 C C . SER A 1 88 ? 13.294 -26.432 -32.329 1.00 50.79 88 SER A C 1
ATOM 758 O O . SER A 1 88 ? 14.280 -25.780 -32.661 1.00 54.63 88 SER A O 1
ATOM 760 N N . LYS A 1 89 ? 12.611 -27.197 -33.180 1.00 50.73 89 LYS A N 1
ATOM 761 C CA . LYS A 1 89 ? 12.967 -27.331 -34.596 1.00 50.69 89 LYS A CA 1
ATOM 762 C C . LYS A 1 89 ? 12.569 -26.137 -35.494 1.00 49.59 89 LYS A C 1
ATOM 763 O O . LYS A 1 89 ? 12.739 -26.212 -36.709 1.00 48.12 89 LYS A O 1
ATOM 769 N N . LEU A 1 90 ? 12.026 -25.060 -34.919 1.00 52.60 90 LEU A N 1
ATOM 770 C CA . LEU A 1 90 ? 11.814 -23.805 -35.667 1.00 54.08 90 LEU A CA 1
ATOM 771 C C . LEU A 1 90 ? 13.154 -23.100 -35.901 1.00 53.53 90 LEU A C 1
ATOM 772 O O . LEU A 1 90 ? 13.973 -22.992 -34.980 1.00 52.62 90 LEU A O 1
ATOM 777 N N . GLN A 1 91 ? 13.359 -22.624 -37.128 1.00 55.68 91 GLN A N 1
ATOM 778 C CA . GLN A 1 91 ? 14.594 -21.923 -37.509 1.00 57.53 91 GLN A CA 1
ATOM 779 C C . GLN A 1 91 ? 14.759 -20.570 -36.789 1.00 57.59 91 GLN A C 1
ATOM 780 O O . GLN A 1 91 ? 15.858 -20.226 -36.347 1.00 57.75 91 GLN A O 1
ATOM 782 N N . PHE A 1 92 ? 13.665 -19.816 -36.687 1.00 57.18 92 PHE A N 1
ATOM 783 C CA . PHE A 1 92 ? 13.634 -18.534 -35.977 1.00 55.97 92 PHE A CA 1
ATOM 784 C C . PHE A 1 92 ? 12.603 -18.606 -34.848 1.00 52.76 92 PHE A C 1
ATOM 785 O O . PHE A 1 92 ? 11.574 -19.281 -34.978 1.00 55.31 92 PHE A O 1
ATOM 787 N N . ASN A 1 93 ? 12.893 -17.905 -33.750 1.00 50.14 93 ASN A N 1
ATOM 788 C CA . ASN A 1 93 ? 12.026 -17.871 -32.560 1.00 45.35 93 ASN A CA 1
ATOM 789 C C . ASN A 1 93 ? 10.740 -17.030 -32.735 1.00 42.11 93 ASN A C 1
ATOM 790 O O . ASN A 1 93 ? 9.675 -17.452 -32.273 1.00 46.75 93 ASN A O 1
ATOM 792 N N . THR A 1 94 ? 10.845 -15.877 -33.406 1.00 33.90 94 THR A N 1
ATOM 793 C CA . THR A 1 94 ? 9.715 -14.940 -33.622 1.00 30.45 94 THR A CA 1
ATOM 794 C C . THR A 1 94 ? 9.245 -14.383 -32.279 1.00 27.12 94 THR A C 1
ATOM 795 O O . THR A 1 94 ? 8.081 -14.474 -31.876 1.00 25.49 94 THR A O 1
ATOM 799 N N . THR A 1 95 ? 10.184 -13.760 -31.621 1.00 23.81 95 THR A N 1
ATOM 800 C CA . THR A 1 95 ? 9.952 -13.218 -30.289 1.00 23.89 95 THR A CA 1
ATOM 801 C C . THR A 1 95 ? 9.421 -11.783 -30.357 1.00 20.68 95 THR A C 1
ATOM 802 O O . THR A 1 95 ? 8.731 -11.330 -29.433 1.00 19.27 95 THR A O 1
ATOM 806 N N . ASN A 1 96 ? 9.735 -11.092 -31.448 1.00 19.55 96 ASN A N 1
ATOM 807 C CA . ASN A 1 96 ? 9.326 -9.707 -31.706 1.00 20.06 96 ASN A CA 1
ATOM 808 C C . ASN A 1 96 ? 8.841 -9.644 -33.120 1.00 20.60 96 ASN A C 1
ATOM 809 O O . ASN A 1 96 ? 9.313 -10.416 -33.971 1.00 22.44 96 ASN A O 1
ATOM 814 N N . CYS A 1 97 ? 7.947 -8.701 -33.384 1.00 18.39 97 CYS A N 1
ATOM 815 C CA . CYS A 1 97 ? 7.543 -8.3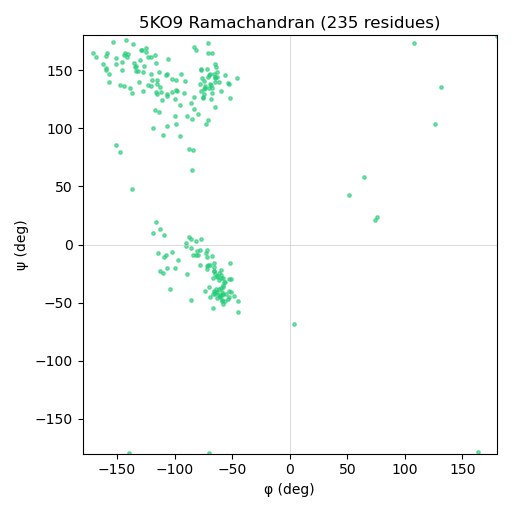67 -34.729 1.00 20.20 97 CYS A CA 1
ATOM 816 C C . CYS A 1 97 ? 7.274 -6.879 -34.887 1.00 19.26 97 CYS A C 1
ATOM 817 O O . CYS A 1 97 ? 6.620 -6.231 -34.051 1.00 19.52 97 CYS A O 1
ATOM 820 N N . ARG A 1 98 ? 7.760 -6.329 -35.994 1.00 17.04 98 ARG A N 1
ATOM 821 C CA . ARG A 1 98 ? 7.612 -4.909 -36.233 1.00 16.33 98 ARG A CA 1
ATOM 822 C C . ARG A 1 98 ? 6.157 -4.555 -36.475 1.00 17.18 98 ARG A C 1
ATOM 823 O O . ARG A 1 98 ? 5.456 -5.238 -37.244 1.00 17.95 98 ARG A O 1
ATOM 831 N N . SER A 1 99 ? 5.684 -3.465 -35.887 1.00 16.67 99 SER A N 1
ATOM 832 C CA . SER A 1 99 ? 4.329 -3.009 -36.141 1.00 17.27 99 SER A CA 1
ATOM 833 C C . SER A 1 99 ? 4.084 -2.770 -37.627 1.00 18.81 99 SER A C 1
ATOM 834 O O . SER A 1 99 ? 2.992 -2.987 -38.079 1.00 19.51 99 SER A O 1
ATOM 837 N N . ASP A 1 100 ? 5.111 -2.342 -38.376 1.00 18.38 100 ASP A N 1
ATOM 838 C CA . ASP A 1 100 ? 4.909 -2.085 -39.824 1.00 19.76 100 ASP A CA 1
ATOM 839 C C . ASP A 1 100 ? 4.960 -3.335 -40.716 1.00 21.35 100 ASP A C 1
ATOM 840 O O . ASP A 1 100 ? 4.818 -3.234 -41.928 1.00 24.55 100 ASP A O 1
ATOM 845 N N . THR A 1 101 ? 5.113 -4.516 -40.134 1.00 22.24 101 THR A N 1
ATOM 846 C CA . THR A 1 101 ? 5.040 -5.774 -40.889 1.00 22.99 101 THR A CA 1
ATOM 847 C C . THR A 1 101 ? 3.844 -6.662 -40.509 1.00 24.18 101 THR A C 1
ATOM 848 O O . THR A 1 101 ? 3.640 -7.708 -41.134 1.00 23.66 101 THR A O 1
ATOM 852 N N . VAL A 1 102 ? 3.081 -6.309 -39.472 1.00 22.99 102 VAL A N 1
ATOM 853 C CA . VAL A 1 102 ? 2.101 -7.289 -38.941 1.00 25.52 102 VAL A CA 1
ATOM 854 C C . VAL A 1 102 ? 0.980 -7.605 -39.923 1.00 26.86 102 VAL A C 1
ATOM 855 O O . VAL A 1 102 ? 0.465 -8.711 -39.893 1.00 30.36 102 VAL A O 1
ATOM 859 N N . MET A 1 103 ? 0.640 -6.658 -40.794 1.00 26.67 103 MET A N 1
ATOM 860 C CA . MET A 1 103 ? -0.356 -6.905 -41.840 1.00 28.86 103 MET A CA 1
ATOM 861 C C . MET A 1 103 ? 0.238 -7.432 -43.151 1.00 30.71 103 MET A C 1
ATOM 862 O O . MET A 1 103 ? -0.506 -7.660 -44.100 1.00 32.99 103 MET A O 1
ATOM 867 N N . GLU A 1 104 ? 1.556 -7.630 -43.198 1.00 29.46 104 GLU A N 1
ATOM 868 C CA . GLU A 1 104 ? 2.262 -8.106 -44.392 1.00 30.44 104 GLU A CA 1
ATOM 869 C C . GLU A 1 104 ? 2.719 -9.555 -44.277 1.00 30.39 104 GLU A C 1
ATOM 870 O O . GLU A 1 104 ? 3.046 -10.171 -45.283 1.00 33.15 104 GLU A O 1
ATOM 876 N N . LYS A 1 105 ? 2.828 -10.084 -43.068 1.00 26.29 105 LYS A N 1
ATOM 877 C CA . LYS A 1 105 ? 3.373 -11.407 -42.874 1.00 27.95 105 LYS A CA 1
ATOM 878 C C . LYS A 1 105 ? 2.277 -12.334 -42.392 1.00 29.85 105 LYS A C 1
ATOM 879 O O . LYS A 1 105 ? 1.514 -12.003 -41.454 1.00 26.85 105 LYS A O 1
ATOM 883 N N . ARG A 1 106 ? 2.204 -13.492 -43.052 1.00 28.95 106 ARG A N 1
ATOM 884 C CA . ARG A 1 106 ? 1.219 -14.539 -42.770 1.00 31.60 106 ARG A CA 1
ATOM 885 C C . ARG A 1 106 ? 1.157 -14.929 -41.286 1.00 28.40 106 ARG A C 1
ATOM 886 O O . ARG A 1 106 ? 0.065 -15.148 -40.729 1.00 26.22 106 ARG A O 1
ATOM 894 N N . SER A 1 107 ? 2.330 -15.014 -40.673 1.00 25.37 107 SER A N 1
ATOM 895 C CA . SER A 1 107 ? 2.467 -15.476 -39.296 1.00 27.39 107 SER A CA 1
ATOM 896 C C . SER A 1 107 ? 1.771 -14.574 -38.306 1.00 24.70 107 SER A C 1
ATOM 897 O O . SER A 1 107 ? 1.376 -15.049 -37.238 1.00 23.43 107 SER A O 1
ATOM 900 N N . PHE A 1 108 ? 1.629 -13.297 -38.656 1.00 23.56 108 PHE A N 1
ATOM 901 C CA . PHE A 1 108 ? 0.962 -12.320 -37.779 1.00 23.53 108 PHE A CA 1
ATOM 902 C C . PHE A 1 108 ? -0.432 -11.970 -38.239 1.00 24.02 108 PHE A C 1
ATOM 903 O O . PHE A 1 108 ? -1.346 -11.817 -37.412 1.00 24.14 108 PHE A O 1
ATOM 911 N N . LYS A 1 109 ? -0.629 -11.852 -39.549 1.00 24.97 109 LYS A N 1
ATOM 912 C CA . LYS A 1 109 ? -1.872 -11.381 -40.095 1.00 26.98 109 LYS A CA 1
ATOM 913 C C . LYS A 1 109 ? -2.997 -12.379 -39.808 1.00 25.38 109 LYS A C 1
ATOM 914 O O . LYS A 1 109 ? -4.102 -11.973 -39.458 1.00 25.62 109 LYS A O 1
ATOM 920 N N . VAL A 1 110 ? -2.700 -13.670 -39.913 1.00 24.84 110 VAL A N 1
ATOM 921 C CA . VAL A 1 110 ? -3.701 -14.712 -39.701 1.00 24.06 110 VAL A CA 1
ATOM 922 C C . VAL A 1 110 ? -4.192 -14.762 -38.238 1.00 23.66 110 VAL A C 1
ATOM 923 O O . VAL A 1 110 ? -5.403 -14.680 -38.008 1.00 24.29 110 VAL A O 1
ATOM 927 N N . PRO A 1 111 ? -3.264 -14.892 -37.261 1.00 21.26 111 PRO A N 1
ATOM 928 C CA . PRO A 1 111 ? -3.756 -14.819 -35.887 1.00 21.02 111 PRO A CA 1
ATOM 929 C C . PRO A 1 111 ? -4.486 -13.532 -35.575 1.00 19.93 111 PRO A C 1
ATOM 930 O O . PRO A 1 111 ? -5.449 -13.569 -34.827 1.00 20.28 111 PRO A O 1
ATOM 934 N N . LEU A 1 112 ? -4.057 -12.384 -36.108 1.00 20.79 112 LEU A N 1
ATOM 935 C CA . LEU A 1 112 ? -4.834 -11.132 -35.911 1.00 22.24 112 LEU A CA 1
ATOM 936 C C . LEU A 1 112 ? -6.262 -11.230 -36.445 1.00 24.32 112 LEU A C 1
ATOM 937 O O . LEU A 1 112 ? -7.205 -10.756 -35.829 1.00 23.02 112 LEU A O 1
ATOM 942 N N . GLY A 1 113 ? -6.417 -11.850 -37.610 1.00 24.33 113 GLY A N 1
ATOM 943 C CA . GLY A 1 113 ? -7.746 -12.138 -38.140 1.00 26.26 113 GLY A CA 1
ATOM 944 C C . GLY A 1 113 ? -8.648 -12.980 -37.264 1.00 25.59 113 GLY A C 1
ATOM 945 O O . GLY A 1 113 ? -9.886 -12.860 -37.323 1.00 28.51 113 GLY A O 1
ATOM 946 N N . LYS A 1 114 ? -8.042 -13.847 -36.456 1.00 22.86 114 LYS A N 1
ATOM 947 C CA . LYS A 1 114 ? -8.748 -14.629 -35.459 1.00 22.44 114 LYS A CA 1
ATOM 948 C C . LYS A 1 114 ? -8.922 -13.875 -34.114 1.00 21.38 114 LYS A C 1
ATOM 949 O O . LYS A 1 114 ? -9.418 -14.468 -33.148 1.00 22.69 114 LYS A O 1
ATOM 955 N N . GLY A 1 115 ? -8.501 -12.601 -34.053 1.00 19.59 115 GLY A N 1
ATOM 956 C CA . GLY A 1 115 ? -8.622 -11.820 -32.822 1.00 18.41 115 GLY A CA 1
ATOM 957 C C . GLY A 1 115 ? -7.645 -12.189 -31.722 1.00 17.25 115 GLY A C 1
ATOM 958 O O . GLY A 1 115 ? -7.896 -11.838 -30.546 1.00 16.34 115 GLY A O 1
ATOM 959 N N . ARG A 1 116 ? -6.532 -12.841 -32.089 1.00 16.58 116 ARG A N 1
ATOM 960 C CA . ARG A 1 116 ? -5.570 -13.372 -31.111 1.00 16.10 116 ARG A CA 1
ATOM 961 C C . ARG A 1 116 ? -4.577 -12.269 -30.690 1.00 15.12 116 ARG A C 1
ATOM 962 O O . ARG A 1 116 ? -3.367 -12.341 -30.928 1.00 15.55 116 ARG A O 1
ATOM 970 N N . ARG A 1 117 ? -5.158 -11.258 -30.054 1.00 14.85 117 ARG A N 1
ATOM 971 C CA . ARG A 1 117 ? -4.455 -10.113 -29.492 1.00 14.35 117 ARG A CA 1
ATOM 972 C C . ARG A 1 117 ? -4.293 -10.355 -27.998 1.00 14.26 117 ARG A C 1
ATOM 973 O O . ARG A 1 117 ? -5.254 -10.641 -27.327 1.00 14.89 117 ARG A O 1
ATOM 981 N N . CYS A 1 118 ? -3.065 -10.296 -27.487 1.00 12.98 118 CYS A N 1
ATOM 982 C CA . CYS A 1 118 ? -2.840 -10.452 -26.053 1.00 13.06 118 CYS A CA 1
ATOM 983 C C . CYS A 1 118 ? -2.084 -9.271 -25.501 1.00 13.20 118 CYS A C 1
ATOM 984 O O . CYS A 1 118 ? -1.520 -8.494 -26.251 1.00 13.19 118 CYS A O 1
ATOM 987 N N . VAL A 1 119 ? -2.079 -9.151 -24.176 1.00 12.43 119 VAL A N 1
ATOM 988 C CA . VAL A 1 119 ? -1.245 -8.159 -23.493 1.00 13.70 119 VAL A CA 1
ATOM 989 C C . VAL A 1 119 ? -0.180 -8.875 -22.684 1.00 13.38 119 VAL A C 1
ATOM 990 O O . VAL A 1 119 ? -0.498 -9.609 -21.730 1.00 13.38 119 VAL A O 1
ATOM 994 N N . VAL A 1 120 ? 1.073 -8.694 -23.083 1.00 13.56 120 VAL A N 1
ATOM 995 C CA . VAL A 1 120 ? 2.170 -9.417 -22.473 1.00 13.52 120 VAL A CA 1
ATOM 996 C C . VAL A 1 120 ? 2.557 -8.651 -21.210 1.00 14.41 120 VAL A C 1
ATOM 997 O O . VAL A 1 120 ? 2.782 -7.435 -21.269 1.00 15.32 120 VAL A O 1
ATOM 1001 N N . LEU A 1 121 ? 2.604 -9.341 -20.076 1.00 13.68 121 LEU A N 1
ATOM 1002 C CA . LEU A 1 121 ? 2.949 -8.704 -18.796 1.00 13.98 121 LEU A CA 1
ATOM 1003 C C . LEU A 1 121 ? 4.432 -8.827 -18.470 1.00 14.47 121 LEU A C 1
ATOM 1004 O O . LEU A 1 121 ? 5.056 -9.860 -18.720 1.00 15.93 121 LEU A O 1
ATOM 1009 N N . ALA A 1 122 ? 4.939 -7.805 -17.802 1.00 14.83 122 ALA A N 1
ATOM 1010 C CA . ALA A 1 122 ? 6.311 -7.825 -17.306 1.00 15.00 122 ALA A CA 1
ATOM 1011 C C . ALA A 1 122 ? 6.442 -6.814 -16.190 1.00 15.97 122 ALA A C 1
ATOM 1012 O O . ALA A 1 122 ? 5.756 -5.804 -16.163 1.00 15.25 122 ALA A O 1
ATOM 1014 N N . ASP A 1 123 ? 7.368 -7.075 -15.276 1.00 16.12 123 ASP A N 1
ATOM 1015 C CA . ASP A 1 123 ? 7.774 -6.007 -14.383 1.00 16.17 123 ASP A CA 1
ATOM 1016 C C . ASP A 1 123 ? 8.303 -4.815 -15.192 1.00 16.11 123 ASP A C 1
ATOM 1017 O O . ASP A 1 123 ? 8.024 -3.662 -14.914 1.00 16.60 123 ASP A O 1
ATOM 1022 N N . GLY A 1 124 ? 9.094 -5.140 -16.218 1.00 16.41 124 GLY A N 1
ATOM 1023 C CA . GLY A 1 124 ? 9.774 -4.234 -17.123 1.00 15.64 124 GLY A CA 1
ATOM 1024 C C . GLY A 1 124 ? 10.546 -5.105 -18.097 1.00 15.28 124 GLY A C 1
ATOM 1025 O O . GLY A 1 124 ? 10.485 -6.355 -18.004 1.00 15.49 124 GLY A O 1
ATOM 1026 N N . PHE A 1 125 ? 11.242 -4.463 -19.026 1.00 15.25 125 PHE A N 1
ATOM 1027 C CA . PHE A 1 125 ? 12.099 -5.179 -19.977 1.00 15.87 125 PHE A CA 1
ATOM 1028 C C . PHE A 1 125 ? 13.508 -4.694 -19.912 1.00 16.87 125 PHE A C 1
ATOM 1029 O O . PHE A 1 125 ? 13.782 -3.620 -19.397 1.00 17.52 125 PHE A O 1
ATOM 1037 N N . TYR A 1 126 ? 14.416 -5.509 -20.421 1.00 17.20 126 TYR A N 1
ATOM 1038 C CA . TYR A 1 126 ? 15.808 -5.130 -20.498 1.00 17.71 126 TYR A CA 1
ATOM 1039 C C . TYR A 1 126 ? 16.215 -4.807 -21.918 1.00 18.16 126 TYR A C 1
ATOM 1040 O O . TYR A 1 126 ? 15.748 -5.429 -22.879 1.00 18.85 126 TYR A O 1
ATOM 1049 N N . GLU A 1 127 ? 17.129 -3.857 -22.051 1.00 17.91 127 GLU A N 1
ATOM 1050 C CA . GLU A 1 127 ? 17.693 -3.529 -23.327 1.00 18.67 127 GLU A CA 1
ATOM 1051 C C . GLU A 1 127 ? 19.148 -3.122 -23.138 1.00 20.18 127 GLU A C 1
ATOM 1052 O O . GLU A 1 127 ? 19.518 -2.626 -22.077 1.00 20.91 127 GLU A O 1
ATOM 1058 N N . TRP A 1 128 ? 19.936 -3.385 -24.171 1.00 21.08 128 TRP A N 1
ATOM 1059 C CA . TRP A 1 128 ? 21.379 -3.162 -24.159 1.00 21.04 128 TRP A CA 1
ATOM 1060 C C . TRP A 1 128 ? 21.738 -2.008 -25.098 1.00 23.34 128 TRP A C 1
ATOM 1061 O O . TRP A 1 128 ? 21.400 -2.012 -26.287 1.00 24.53 128 TRP A O 1
ATOM 1072 N N . GLN A 1 129 ? 22.413 -1.006 -24.548 1.00 23.73 129 GLN A N 1
ATOM 1073 C CA . GLN A 1 129 ? 22.769 0.199 -25.282 1.00 24.42 129 GLN A CA 1
ATOM 1074 C C . GLN A 1 129 ? 24.073 -0.009 -26.036 1.00 25.17 129 GLN A C 1
ATOM 1075 O O . GLN A 1 129 ? 25.082 -0.323 -25.405 1.00 28.06 129 GLN A O 1
ATOM 1081 N N . ARG A 1 130 ? 24.031 0.156 -27.363 1.00 29.49 130 ARG A N 1
ATOM 1082 C CA . ARG A 1 130 ? 25.221 0.193 -28.224 1.00 31.88 130 ARG A CA 1
ATOM 1083 C C . ARG A 1 130 ? 25.912 1.553 -28.040 1.00 34.20 130 ARG A C 1
ATOM 1084 O O . ARG A 1 130 ? 25.274 2.611 -28.105 1.00 34.53 130 ARG A O 1
ATOM 1086 N N . CYS A 1 131 ? 27.202 1.516 -27.737 1.00 38.56 131 CYS A N 1
ATOM 1087 C CA . CYS A 1 131 ? 27.966 2.728 -27.501 1.00 41.41 131 CYS A CA 1
ATOM 1088 C C . CYS A 1 131 ? 29.007 2.887 -28.592 1.00 44.47 131 CYS A C 1
ATOM 1089 O O . CYS A 1 131 ? 29.541 1.902 -29.131 1.00 44.17 131 CYS A O 1
ATOM 1092 N N . GLN A 1 132 ? 29.290 4.147 -28.902 1.00 47.05 132 GLN A N 1
ATOM 1093 C CA . GLN A 1 132 ? 30.081 4.507 -30.064 1.00 49.95 132 GLN A CA 1
ATOM 1094 C C . GLN A 1 132 ? 31.554 4.238 -29.760 1.00 47.39 132 GLN A C 1
ATOM 1095 O O . GLN A 1 132 ? 32.050 4.597 -28.691 1.00 44.82 132 GLN A O 1
ATOM 1101 N N . GLY A 1 133 ? 32.235 3.571 -30.681 1.00 47.75 133 GLY A N 1
ATOM 1102 C CA . GLY A 1 133 ? 33.657 3.252 -30.523 1.00 48.97 133 GLY A CA 1
ATOM 1103 C C . GLY A 1 133 ? 33.991 2.128 -29.559 1.00 49.79 133 GLY A C 1
ATOM 1104 O O . GLY A 1 133 ? 35.104 2.085 -29.031 1.00 53.60 133 GLY A O 1
ATOM 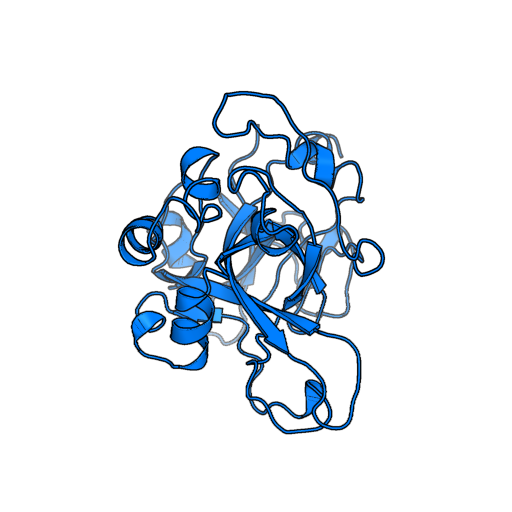1105 N N . THR A 1 134 ? 33.041 1.223 -29.315 1.00 47.80 134 THR A N 1
ATOM 1106 C CA . THR A 1 134 ? 33.318 -0.039 -28.600 1.00 47.89 134 THR A CA 1
ATOM 1107 C C . THR A 1 134 ? 32.254 -1.100 -28.902 1.00 47.94 134 THR A C 1
ATOM 1108 O O . THR A 1 134 ? 31.180 -0.776 -29.421 1.00 47.71 134 THR A O 1
ATOM 1112 N N . ASN A 1 135 ? 32.567 -2.355 -28.567 1.00 50.39 135 ASN A N 1
ATOM 1113 C CA . ASN A 1 135 ? 31.632 -3.486 -28.741 1.00 51.59 135 ASN A CA 1
ATOM 1114 C C . ASN A 1 135 ? 30.847 -3.854 -27.479 1.00 49.45 135 ASN A C 1
ATOM 1115 O O . ASN A 1 135 ? 29.876 -4.609 -27.576 1.00 48.17 135 ASN A O 1
ATOM 1120 N N . GLN A 1 136 ? 31.250 -3.338 -26.313 1.00 46.44 136 GLN A N 1
ATOM 1121 C CA . GLN A 1 136 ? 30.537 -3.605 -25.057 1.00 45.99 136 GLN A CA 1
ATOM 1122 C C . GLN A 1 136 ? 29.220 -2.803 -25.025 1.00 41.55 136 GLN A C 1
ATOM 1123 O O . GLN A 1 136 ? 29.168 -1.648 -25.475 1.00 41.07 136 GLN A O 1
ATOM 1125 N N . ARG A 1 137 ? 28.164 -3.433 -24.515 1.00 38.76 137 ARG A N 1
ATOM 1126 C CA . ARG A 1 137 ? 26.841 -2.813 -24.452 1.00 34.87 137 ARG A CA 1
ATOM 1127 C C . ARG A 1 137 ? 26.368 -2.724 -22.996 1.00 32.28 137 ARG A C 1
ATOM 1128 O O . ARG A 1 137 ? 26.559 -3.653 -22.229 1.00 34.49 137 ARG A O 1
ATOM 1136 N N . GLN A 1 138 ? 25.713 -1.617 -22.649 1.00 27.35 138 GLN A N 1
ATOM 1137 C CA . GLN A 1 138 ? 25.286 -1.345 -21.287 1.00 25.30 138 GLN A CA 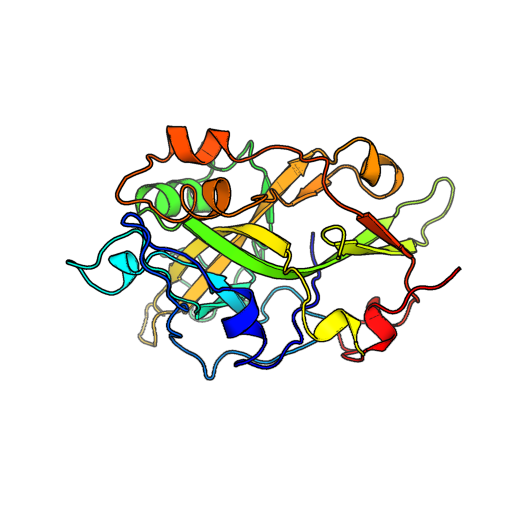1
ATOM 1138 C C . GLN A 1 138 ? 23.824 -1.797 -21.112 1.00 23.04 138 GLN A C 1
ATOM 1139 O O . GLN A 1 138 ? 22.970 -1.263 -21.811 1.00 23.83 138 GLN A O 1
ATOM 1145 N N . PRO A 1 139 ? 23.560 -2.738 -20.187 1.00 23.12 139 PRO A N 1
ATOM 1146 C CA . PRO A 1 139 ? 22.146 -3.097 -19.930 1.00 21.84 139 PRO A CA 1
ATOM 1147 C C . PRO A 1 139 ? 21.376 -2.056 -19.096 1.00 23.63 139 PRO A C 1
ATOM 1148 O O . PRO A 1 139 ? 21.903 -1.462 -18.124 1.00 22.12 139 PRO A O 1
ATOM 1152 N N . TYR A 1 140 ? 20.099 -1.896 -19.471 1.00 20.23 140 TYR A N 1
ATOM 1153 C CA . TYR A 1 140 ? 19.119 -1.063 -18.785 1.00 19.91 140 TYR A CA 1
ATOM 1154 C C . TYR A 1 140 ? 17.860 -1.877 -18.489 1.00 19.76 140 TYR A C 1
ATOM 1155 O O . TYR A 1 140 ? 17.541 -2.798 -19.221 1.00 20.19 140 TYR A O 1
ATOM 1164 N N . PHE A 1 141 ? 17.196 -1.536 -17.384 1.00 18.75 141 PHE A N 1
ATOM 1165 C CA . PHE A 1 141 ? 15.867 -2.064 -17.038 1.00 17.90 141 PHE A CA 1
ATOM 1166 C C . PHE A 1 141 ? 14.913 -0.922 -17.273 1.00 18.50 141 PHE A C 1
ATOM 1167 O O . PHE A 1 141 ? 15.176 0.218 -16.863 1.00 18.63 141 PHE A O 1
ATOM 1175 N N . ILE A 1 142 ? 13.825 -1.191 -18.029 1.00 16.34 142 ILE A N 1
ATOM 1176 C CA . ILE A 1 142 ? 12.924 -0.160 -18.567 1.00 17.14 142 ILE A CA 1
ATOM 1177 C C . ILE A 1 142 ? 11.498 -0.539 -18.154 1.00 16.91 142 ILE A C 1
ATOM 1178 O O . ILE A 1 142 ? 11.079 -1.699 -18.273 1.00 17.19 142 ILE A O 1
ATOM 1183 N N . TYR A 1 143 ? 10.763 0.439 -17.622 1.00 16.83 143 TYR A N 1
ATOM 1184 C CA . TYR A 1 143 ? 9.517 0.169 -16.870 1.00 17.24 143 TYR A CA 1
ATOM 1185 C C . TYR A 1 143 ? 8.651 1.424 -16.825 1.00 17.67 143 TYR A C 1
ATOM 1186 O O . TYR A 1 143 ? 9.134 2.531 -17.084 1.00 18.01 143 TYR A O 1
ATOM 1195 N N . PHE A 1 144 ? 7.367 1.247 -16.515 1.00 17.05 144 PHE A N 1
ATOM 1196 C CA . PHE A 1 144 ? 6.495 2.394 -16.281 1.00 17.73 144 PHE A CA 1
ATOM 1197 C C . PHE A 1 144 ? 6.984 3.194 -15.054 1.00 18.10 144 PHE A C 1
ATOM 1198 O O . PHE A 1 144 ? 7.406 2.597 -14.080 1.00 19.54 144 PHE A O 1
ATOM 1206 N N . PRO A 1 145 ? 6.844 4.523 -15.100 1.00 20.53 145 PRO A N 1
ATOM 1207 C CA . PRO A 1 145 ? 7.006 5.290 -13.835 1.00 22.90 145 PRO A CA 1
ATOM 1208 C C . PRO A 1 145 ? 6.114 4.725 -12.740 1.00 24.83 145 PRO A C 1
ATOM 1209 O O . PRO A 1 145 ? 4.963 4.379 -13.000 1.00 25.60 145 PRO A O 1
ATOM 1213 N N . GLN A 1 146 ? 6.656 4.622 -11.527 1.00 25.99 146 GLN A N 1
ATOM 1214 C CA . GLN A 1 146 ? 5.989 4.005 -10.387 1.00 26.57 146 GLN A CA 1
ATOM 1215 C C . GLN A 1 146 ? 5.514 5.082 -9.388 1.00 32.73 146 GLN A C 1
ATOM 1216 O O . GLN A 1 146 ? 6.017 6.204 -9.400 1.00 34.61 146 GLN A O 1
ATOM 1222 N N . ILE A 1 147 ? 4.548 4.706 -8.549 1.00 35.30 147 ILE A N 1
ATOM 1223 C CA . ILE A 1 147 ? 3.883 5.600 -7.567 1.00 40.09 147 ILE A CA 1
ATOM 1224 C C . ILE A 1 147 ? 4.827 6.503 -6.753 1.00 43.42 147 ILE A C 1
ATOM 1225 O O . ILE A 1 147 ? 5.792 6.026 -6.157 1.00 45.49 147 ILE A O 1
ATOM 1227 N N A GLU A 1 165 ? 11.574 -3.543 -1.999 0.50 41.94 165 GLU A N 1
ATOM 1228 C CA A GLU A 1 165 ? 10.716 -4.293 -1.086 0.50 41.05 165 GLU A CA 1
ATOM 1229 C C A GLU A 1 165 ? 9.305 -3.700 -1.079 0.50 43.63 165 GLU A C 1
ATOM 1230 O O A GLU A 1 165 ? 8.358 -4.331 -1.561 0.50 43.85 165 GLU A O 1
ATOM 1232 N N . LYS A 1 166 ? 9.180 -2.484 -0.544 1.00 42.18 166 LYS A N 1
ATOM 1233 C CA . LYS A 1 166 ? 7.940 -1.703 -0.605 1.00 43.09 166 LYS A CA 1
ATOM 1234 C C . LYS A 1 166 ? 7.458 -1.436 -2.041 1.00 40.60 166 LYS A C 1
ATOM 1235 O O . LYS A 1 166 ? 6.253 -1.404 -2.279 1.00 46.26 166 LYS A O 1
ATOM 1237 N N . VAL A 1 167 ? 8.387 -1.240 -2.980 1.00 41.27 167 VAL A N 1
ATOM 1238 C CA . VAL A 1 167 ? 8.019 -1.000 -4.400 1.00 40.90 167 VAL A CA 1
ATOM 1239 C C . VAL A 1 167 ? 7.258 -2.148 -5.053 1.00 37.09 167 VAL A C 1
ATOM 1240 O O . VAL A 1 167 ? 6.413 -1.899 -5.930 1.00 34.93 167 VAL A O 1
ATOM 1244 N N . TRP A 1 168 ? 7.518 -3.386 -4.631 1.00 31.86 168 TRP A N 1
ATOM 1245 C CA . TRP A 1 168 ? 6.777 -4.520 -5.185 1.00 29.61 168 TRP A CA 1
ATOM 1246 C C . TRP A 1 168 ? 5.394 -4.723 -4.555 1.00 32.87 168 TRP A C 1
ATOM 1247 O O . TRP A 1 168 ? 4.648 -5.575 -5.006 1.00 33.54 168 TRP A O 1
ATOM 1258 N N . ASP A 1 169 ? 5.044 -3.959 -3.522 1.00 31.34 169 ASP A N 1
ATOM 1259 C CA . ASP A 1 169 ? 3.702 -4.061 -2.963 1.00 33.06 169 ASP A CA 1
ATOM 1260 C C . ASP A 1 169 ? 2.634 -3.615 -3.948 1.00 32.83 169 ASP A C 1
ATOM 1261 O O . ASP A 1 169 ? 1.578 -4.249 -4.016 1.00 31.13 169 ASP A O 1
ATOM 1266 N N . ASN A 1 170 ? 2.923 -2.526 -4.675 1.00 31.08 170 ASN A N 1
ATOM 1267 C CA . ASN A 1 170 ? 1.967 -1.879 -5.573 1.00 31.85 170 ASN A CA 1
ATOM 1268 C C . ASN A 1 170 ? 2.617 -1.489 -6.916 1.00 28.59 170 ASN A C 1
ATOM 1269 O O . ASN A 1 170 ? 2.463 -0.369 -7.411 1.00 29.67 170 ASN A O 1
ATOM 1274 N N . TRP A 1 171 ? 3.342 -2.445 -7.496 1.00 25.90 171 TRP A N 1
ATOM 1275 C CA . TRP A 1 171 ? 4.069 -2.218 -8.745 1.00 24.08 171 TRP A CA 1
ATOM 1276 C C . TRP A 1 171 ? 3.098 -2.164 -9.901 1.00 20.36 171 TRP A C 1
ATOM 1277 O O . TRP A 1 171 ? 2.178 -2.973 -9.949 1.00 22.13 171 TRP A O 1
ATOM 1288 N N . ARG A 1 172 ? 3.299 -1.195 -10.792 1.00 19.35 172 ARG A N 1
ATOM 1289 C CA . ARG A 1 172 ? 2.529 -1.153 -12.027 1.00 18.80 172 ARG A CA 1
ATOM 1290 C C . ARG A 1 172 ? 3.244 -1.950 -13.109 1.00 17.67 172 ARG A C 1
ATOM 1291 O O . ARG A 1 172 ? 4.278 -1.515 -13.605 1.00 18.93 172 ARG A O 1
ATOM 1299 N N . LEU A 1 173 ? 2.653 -3.081 -13.480 1.00 16.94 173 LEU A N 1
ATOM 1300 C CA . LEU A 1 173 ? 3.191 -3.947 -14.516 1.00 17.06 173 LEU A CA 1
ATOM 1301 C C . LEU A 1 173 ? 3.164 -3.237 -15.847 1.00 16.06 173 LEU A C 1
ATOM 1302 O O . LEU A 1 173 ? 2.210 -2.523 -16.169 1.00 15.84 173 LEU A O 1
ATOM 1307 N N . LEU A 1 174 ? 4.204 -3.494 -16.621 1.00 15.53 174 LEU A N 1
ATOM 1308 C CA . LEU A 1 174 ? 4.270 -3.071 -18.001 1.00 15.49 174 LEU A CA 1
ATOM 1309 C C . LEU A 1 174 ? 3.331 -3.976 -18.822 1.00 15.08 174 LEU A C 1
ATOM 1310 O O . LEU A 1 174 ? 3.342 -5.210 -18.698 1.00 15.87 174 LEU A O 1
ATOM 1315 N N . THR A 1 175 ? 2.545 -3.334 -19.676 1.00 13.89 175 THR A N 1
ATOM 1316 C CA . THR A 1 175 ? 1.517 -3.973 -20.477 1.00 14.05 175 THR A CA 1
ATOM 1317 C C . THR A 1 175 ? 1.838 -3.773 -21.961 1.00 13.95 175 THR A C 1
ATOM 1318 O O . THR A 1 175 ? 1.660 -2.684 -22.503 1.00 14.27 175 THR A O 1
ATOM 1322 N N . MET A 1 176 ? 2.413 -4.814 -22.578 1.00 13.09 176 MET A N 1
ATOM 1323 C CA . MET A 1 176 ? 2.888 -4.731 -23.956 1.00 14.34 176 MET A CA 1
ATOM 1324 C C . MET A 1 176 ? 1.936 -5.393 -24.915 1.00 14.33 176 MET A C 1
ATOM 1325 O O . MET A 1 176 ? 1.385 -6.460 -24.612 1.00 14.33 176 MET A O 1
ATOM 1330 N N . ALA A 1 177 ? 1.761 -4.823 -26.100 1.00 14.35 177 ALA A N 1
ATOM 1331 C CA . ALA A 1 177 ? 0.894 -5.440 -27.100 1.00 13.90 177 ALA A CA 1
ATOM 1332 C C . ALA A 1 177 ? 1.558 -6.642 -27.755 1.00 14.24 177 ALA A C 1
ATOM 1333 O O . ALA A 1 177 ? 2.661 -6.522 -28.289 1.00 14.31 177 ALA A O 1
ATOM 1335 N N . GLY A 1 178 ? 0.883 -7.772 -27.735 1.00 14.02 178 GLY A N 1
ATOM 1336 C CA . GLY A 1 178 ? 1.341 -8.985 -28.373 1.00 14.65 178 GLY A CA 1
ATOM 1337 C C . GLY A 1 178 ? 0.278 -9.620 -29.277 1.00 13.63 178 GLY A C 1
ATOM 1338 O O . GLY A 1 178 ? -0.925 -9.245 -29.256 1.00 13.45 178 GLY A O 1
ATOM 1339 N N . ILE A 1 179 ? 0.762 -10.579 -30.080 1.00 13.63 179 ILE A N 1
ATOM 1340 C CA . ILE A 1 179 ? -0.076 -11.430 -30.911 1.00 14.46 179 ILE A CA 1
ATOM 1341 C C . ILE A 1 179 ? 0.239 -12.864 -30.502 1.00 14.20 179 ILE A C 1
ATOM 1342 O O . ILE A 1 179 ? 1.398 -13.222 -30.312 1.00 15.28 179 ILE A O 1
ATOM 1347 N N . PHE A 1 180 ? -0.793 -13.693 -30.377 1.00 14.90 180 PHE A N 1
ATOM 1348 C CA . PHE A 1 180 ? -0.614 -15.094 -30.029 1.00 15.26 180 PHE A CA 1
ATOM 1349 C C . PHE A 1 180 ? -1.166 -16.033 -31.080 1.00 15.04 180 PHE A C 1
ATOM 1350 O O . PHE A 1 180 ? -1.958 -15.612 -31.921 1.00 15.39 180 PHE A O 1
ATOM 1358 N N . ASP A 1 181 ? -0.712 -17.293 -31.041 1.00 16.27 181 ASP A N 1
ATOM 1359 C CA . ASP A 1 181 ? -1.263 -18.305 -31.934 1.00 18.39 181 ASP A CA 1
ATOM 1360 C C . ASP A 1 181 ? -1.347 -19.626 -31.184 1.00 19.35 181 ASP A C 1
ATOM 1361 O O . ASP A 1 181 ? -0.785 -19.784 -30.103 1.00 18.23 181 ASP A O 1
ATOM 1366 N N . CYS A 1 182 ? -2.117 -20.562 -31.746 1.00 20.41 182 CYS A N 1
ATOM 1367 C CA . CYS A 1 182 ? -2.302 -21.890 -31.203 1.00 20.50 182 CYS A CA 1
ATOM 1368 C C . CYS A 1 182 ? -1.762 -22.966 -32.148 1.00 20.33 182 CYS A C 1
ATOM 1369 O O . CYS A 1 182 ? -2.082 -22.946 -33.340 1.00 23.17 182 CYS A O 1
ATOM 1372 N N . TRP A 1 183 ? -0.968 -23.885 -31.610 1.00 21.75 183 TRP A N 1
ATOM 1373 C CA . TRP A 1 183 ? -0.364 -24.946 -32.436 1.00 24.53 183 TRP A CA 1
ATOM 1374 C C . TRP A 1 183 ? -0.584 -26.311 -31.776 1.00 26.06 183 TRP A C 1
ATOM 1375 O O . TRP A 1 183 ? -0.431 -26.453 -30.566 1.00 24.50 183 TRP A O 1
ATOM 1386 N N . GLU A 1 184 ? -0.889 -27.305 -32.610 1.00 32.72 184 GLU A N 1
ATOM 1387 C CA . GLU A 1 184 ? -1.066 -28.703 -32.201 1.00 40.31 184 GLU A CA 1
ATOM 1388 C C . GLU A 1 184 ? 0.034 -29.515 -32.857 1.00 40.84 184 GLU A C 1
ATOM 1389 O O . GLU A 1 184 ? 0.228 -29.373 -34.058 1.00 37.46 184 GLU A O 1
ATOM 1395 N N . PRO A 1 185 ? 0.762 -30.344 -32.089 1.00 44.92 185 PRO A N 1
ATOM 1396 C CA . PRO A 1 185 ? 1.696 -31.291 -32.707 1.00 47.13 185 PRO A CA 1
ATOM 1397 C C . PRO A 1 185 ? 1.011 -32.137 -33.805 1.00 46.85 185 PRO A C 1
ATOM 1398 O O . PRO A 1 185 ? -0.041 -32.725 -33.538 1.00 44.86 185 PRO A O 1
ATOM 1402 N N . PRO A 1 186 ? 1.570 -32.156 -35.040 1.00 47.77 186 PRO A N 1
ATOM 1403 C CA . PRO A 1 186 ? 0.828 -32.783 -36.156 1.00 49.32 186 PRO A CA 1
ATOM 1404 C C . PRO A 1 186 ? 0.471 -34.256 -35.939 1.00 47.53 186 PRO A C 1
ATOM 1405 O O . PRO A 1 186 ? -0.654 -34.643 -36.224 1.00 46.00 186 PRO A O 1
ATOM 1409 N N . GLU A 1 187 ? 1.413 -35.046 -35.426 1.00 48.92 187 GLU A N 1
ATOM 1410 C CA . GLU A 1 187 ? 1.157 -36.469 -35.123 1.00 51.70 187 GLU A CA 1
ATOM 1411 C C . GLU A 1 187 ? 0.395 -36.702 -33.801 1.00 52.32 187 GLU A C 1
ATOM 1412 O O . GLU A 1 187 ? -0.016 -37.831 -33.531 1.00 55.07 187 GLU A O 1
ATOM 1414 N N . GLY A 1 188 ? 0.220 -35.655 -32.988 1.00 52.09 188 GLY A N 1
ATOM 1415 C CA . GLY A 1 188 ? -0.634 -35.708 -31.783 1.00 49.89 188 GLY A CA 1
ATOM 1416 C C . GLY A 1 188 ? 0.045 -35.153 -30.529 1.00 47.16 188 GLY A C 1
ATOM 1417 O O . GLY A 1 188 ? 1.216 -35.468 -30.252 1.00 42.65 188 GLY A O 1
ATOM 1418 N N . GLY A 1 189 ? -0.695 -34.339 -29.772 1.00 43.97 189 GLY A N 1
ATOM 1419 C CA . GLY A 1 189 ? -0.196 -33.689 -28.539 1.00 43.42 189 GLY A CA 1
ATOM 1420 C C . GLY A 1 189 ? -1.076 -32.512 -28.094 1.00 45.84 189 GLY A C 1
ATOM 1421 O O . GLY A 1 189 ? -2.103 -32.227 -28.732 1.00 43.99 189 GLY A O 1
ATOM 1422 N N . ASP A 1 190 ? -0.687 -31.831 -27.001 1.00 43.29 190 ASP A N 1
ATOM 1423 C CA . ASP A 1 190 ? -1.487 -30.710 -26.438 1.00 42.20 190 ASP A CA 1
ATOM 1424 C C . ASP A 1 190 ? -1.349 -29.390 -27.235 1.00 37.41 190 ASP A C 1
ATOM 1425 O O . ASP A 1 190 ? -0.291 -29.127 -27.827 1.00 41.66 190 ASP A O 1
ATOM 1427 N N . VAL A 1 191 ? -2.403 -28.575 -27.225 1.00 35.36 191 VAL A N 1
ATOM 1428 C CA . VAL A 1 191 ? -2.388 -27.245 -27.885 1.00 32.89 191 VAL A CA 1
ATOM 1429 C C . VAL A 1 191 ? -1.428 -26.304 -27.162 1.00 28.69 191 VAL A C 1
ATOM 1430 O O . VAL A 1 191 ? -1.479 -26.171 -25.942 1.00 28.48 191 VAL A O 1
ATOM 1434 N N . LEU A 1 192 ? -0.558 -25.666 -27.946 1.00 25.38 192 LEU A N 1
ATOM 1435 C CA . LEU A 1 192 ? 0.459 -24.769 -27.444 1.00 24.27 192 LEU A CA 1
ATOM 1436 C C . LEU A 1 192 ? 0.015 -23.375 -27.798 1.00 19.76 192 LEU A C 1
ATOM 1437 O O . LEU A 1 192 ? -0.227 -23.102 -28.950 1.00 20.13 192 LEU A O 1
ATOM 1442 N N . TYR A 1 193 ? -0.019 -22.497 -26.808 1.00 18.68 193 TYR A N 1
ATOM 1443 C CA . TYR A 1 193 ? -0.262 -21.080 -27.007 1.00 17.05 193 TYR A CA 1
ATOM 1444 C C . TYR A 1 193 ? 1.099 -20.396 -26.915 1.00 16.03 193 TYR A C 1
ATOM 1445 O O . TYR A 1 193 ? 1.838 -20.596 -25.951 1.00 18.01 193 TYR A O 1
ATOM 1454 N N . SER A 1 194 ? 1.393 -19.549 -27.892 1.00 15.36 194 SER A N 1
ATOM 1455 C CA . SER A 1 194 ? 2.675 -18.850 -27.953 1.00 16.50 194 SER A CA 1
ATOM 1456 C C . SER A 1 194 ? 2.463 -17.445 -28.441 1.00 16.31 194 SER A C 1
ATOM 1457 O O . SER A 1 194 ? 1.447 -17.146 -29.053 1.00 17.14 194 SER A O 1
ATOM 1460 N N . TYR A 1 195 ? 3.430 -16.579 -28.190 1.00 15.60 195 TYR A N 1
ATOM 1461 C CA . TYR A 1 195 ? 3.241 -15.166 -28.518 1.00 15.37 195 TYR A CA 1
ATOM 1462 C C . TYR A 1 195 ? 4.498 -14.456 -29.022 1.00 15.08 195 TYR A C 1
ATOM 1463 O O . TYR A 1 195 ? 5.621 -14.926 -28.807 1.00 14.87 195 TYR A O 1
ATOM 1472 N N . THR A 1 196 ? 4.263 -13.300 -29.641 1.00 14.40 196 THR A N 1
ATOM 1473 C CA . THR A 1 196 ? 5.324 -12.383 -30.054 1.00 15.78 196 THR A CA 1
ATOM 1474 C C . THR A 1 196 ? 4.913 -10.994 -29.572 1.00 15.10 196 THR A C 1
ATOM 1475 O O . THR A 1 196 ? 3.715 -10.713 -29.440 1.00 15.37 196 THR A O 1
ATOM 1479 N N . ILE A 1 197 ? 5.900 -10.148 -29.258 1.00 15.02 197 ILE A N 1
ATOM 1480 C CA . ILE A 1 197 ? 5.662 -8.775 -28.807 1.00 15.09 197 ILE A CA 1
ATOM 1481 C C . ILE A 1 197 ? 5.821 -7.855 -30.005 1.00 14.48 197 ILE A C 1
ATOM 1482 O O . ILE A 1 197 ? 6.805 -7.960 -30.742 1.00 15.45 197 ILE A O 1
ATOM 1487 N N . ILE A 1 198 ? 4.880 -6.958 -30.193 1.00 13.94 198 ILE A N 1
ATOM 1488 C CA . ILE A 1 198 ? 4.948 -5.975 -31.280 1.00 14.52 198 ILE A CA 1
ATOM 1489 C C . ILE A 1 198 ? 5.923 -4.868 -30.870 1.00 14.71 198 ILE A C 1
ATOM 1490 O O . ILE A 1 198 ? 5.909 -4.425 -29.687 1.00 15.05 198 ILE A O 1
ATOM 1495 N N . THR A 1 199 ? 6.741 -4.441 -31.823 1.00 14.81 199 THR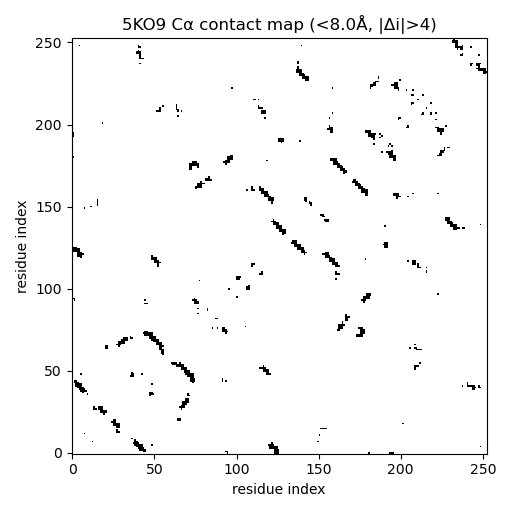 A N 1
ATOM 1496 C CA . THR A 1 199 ? 7.725 -3.366 -31.617 1.00 14.86 199 THR A CA 1
ATOM 1497 C C . THR A 1 199 ? 7.425 -2.158 -32.485 1.00 15.22 199 THR A C 1
ATOM 1498 O O . THR A 1 199 ? 6.795 -2.250 -33.544 1.00 15.09 199 THR A O 1
ATOM 1502 N N . VAL A 1 200 ? 7.921 -1.009 -32.017 1.00 14.95 200 VAL A N 1
ATOM 1503 C CA . VAL A 1 200 ? 7.755 0.279 -32.666 1.00 15.28 200 VAL A CA 1
ATOM 1504 C C . VAL A 1 200 ? 9.070 1.068 -32.502 1.00 15.33 200 VAL A C 1
ATOM 1505 O O . VAL A 1 200 ? 9.981 0.614 -31.836 1.00 14.25 200 VAL A O 1
ATOM 1509 N N . ASP A 1 201 ? 9.146 2.253 -33.102 1.00 16.46 201 ASP A N 1
ATOM 1510 C CA . ASP A 1 201 ? 10.324 3.110 -32.875 1.00 18.61 201 ASP A CA 1
ATOM 1511 C C . ASP A 1 201 ? 10.387 3.563 -31.408 1.00 18.08 201 ASP A C 1
ATOM 1512 O O . ASP A 1 201 ? 9.369 3.758 -30.773 1.00 18.81 201 ASP A O 1
ATOM 1517 N N . SER A 1 202 ? 11.587 3.731 -30.871 1.00 18.30 202 SER A N 1
ATOM 1518 C CA . SER A 1 202 ? 11.724 4.277 -29.513 1.00 18.26 202 SER A CA 1
ATOM 1519 C C . SER A 1 202 ? 11.335 5.746 -29.507 1.00 19.50 202 SER A C 1
ATOM 1520 O O . SER A 1 202 ? 11.503 6.456 -30.514 1.00 19.74 202 SER A O 1
ATOM 1523 N N . CYS A 1 203 ? 10.748 6.171 -28.394 1.00 19.61 203 CYS A N 1
ATOM 1524 C CA . CYS A 1 203 ? 10.493 7.571 -28.123 1.00 21.35 203 CYS A CA 1
ATOM 1525 C C . CYS A 1 203 ? 11.808 8.285 -27.845 1.00 22.38 203 CYS A C 1
ATOM 1526 O O . CYS A 1 203 ? 12.831 7.662 -27.576 1.00 20.25 203 CYS A O 1
ATOM 1529 N N . LYS A 1 204 ? 11.777 9.618 -27.891 1.00 23.64 204 LYS A N 1
ATOM 1530 C CA . LYS A 1 204 ? 12.988 10.386 -27.620 1.00 25.85 204 LYS A CA 1
ATOM 1531 C C . LYS A 1 204 ? 13.637 9.996 -26.288 1.00 25.08 204 LYS A C 1
ATOM 1532 O O . LYS A 1 204 ? 14.862 9.898 -26.208 1.00 26.92 204 LYS A O 1
ATOM 1535 N N . GLY A 1 205 ? 12.839 9.759 -25.242 1.00 24.61 205 GLY A N 1
ATOM 1536 C CA . GLY A 1 205 ? 13.382 9.361 -23.937 1.00 24.86 205 GLY A CA 1
ATOM 1537 C C . GLY A 1 205 ? 14.267 8.117 -23.902 1.00 26.10 205 GLY A C 1
ATOM 1538 O O . GLY A 1 205 ? 15.171 8.013 -23.073 1.00 26.81 205 GLY A O 1
ATOM 1539 N N . LEU A 1 206 ? 13.988 7.161 -24.779 1.00 23.27 206 LEU A N 1
ATOM 1540 C CA . LEU A 1 206 ? 14.737 5.920 -24.858 1.00 22.70 206 LEU A CA 1
ATOM 1541 C C . LEU A 1 206 ? 15.748 5.874 -26.007 1.00 23.30 206 LEU A C 1
ATOM 1542 O O . LEU A 1 206 ? 16.498 4.924 -26.083 1.00 23.28 206 LEU A O 1
ATOM 1547 N N . SER A 1 207 ? 15.763 6.886 -26.880 1.00 24.76 207 SER A N 1
ATOM 1548 C CA . SER A 1 207 ? 16.510 6.850 -28.130 1.00 25.27 207 SER A CA 1
ATOM 1549 C C . SER A 1 207 ? 18.030 6.747 -27.970 1.00 26.41 207 SER A C 1
ATOM 1550 O O . SER A 1 207 ? 18.681 6.190 -28.832 1.00 25.83 207 SER A O 1
ATOM 1553 N N . ASP A 1 208 ? 18.579 7.242 -26.866 1.00 27.87 208 ASP A N 1
ATOM 1554 C CA . ASP A 1 208 ? 20.001 7.038 -26.576 1.00 29.96 208 ASP A CA 1
ATOM 1555 C C . ASP A 1 208 ? 20.317 5.595 -26.174 1.00 28.65 208 ASP A C 1
ATOM 1556 O O . ASP A 1 208 ? 21.472 5.192 -26.257 1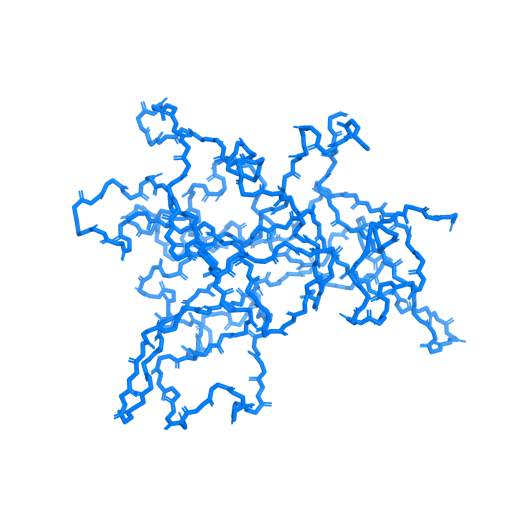.00 27.98 208 ASP A O 1
ATOM 1561 N N . ILE A 1 209 ? 19.320 4.830 -25.718 1.00 24.29 209 ILE A N 1
ATOM 1562 C CA . ILE A 1 209 ? 19.493 3.409 -25.360 1.00 24.16 209 ILE A CA 1
ATOM 1563 C C . ILE A 1 209 ? 19.340 2.478 -26.585 1.00 22.42 209 ILE A C 1
ATOM 1564 O O . ILE A 1 209 ? 20.155 1.577 -26.835 1.00 22.32 209 ILE A O 1
ATOM 1569 N N . HIS A 1 210 ? 18.287 2.691 -27.358 1.00 22.23 210 HIS A N 1
ATOM 1570 C CA . HIS A 1 210 ? 17.964 1.792 -28.471 1.00 21.23 210 HIS A CA 1
ATOM 1571 C C . HIS A 1 210 ? 17.020 2.475 -29.409 1.00 20.05 210 HIS A C 1
ATOM 1572 O O . HIS A 1 210 ? 16.269 3.338 -28.996 1.00 22.05 210 HIS A O 1
ATOM 1579 N N . HIS A 1 211 ? 17.022 2.058 -30.667 1.00 19.79 211 HIS A N 1
ATOM 1580 C CA . HIS A 1 211 ? 16.155 2.666 -31.683 1.00 20.59 211 HIS A CA 1
ATOM 1581 C C . HIS A 1 211 ? 14.735 2.057 -31.751 1.00 19.93 211 HIS A C 1
ATOM 1582 O O . HIS A 1 211 ? 13.880 2.557 -32.458 1.00 19.22 211 HIS A O 1
ATOM 1589 N N . ARG A 1 212 ? 14.489 1.026 -30.943 1.00 18.79 212 ARG A N 1
ATOM 1590 C CA . ARG A 1 212 ? 13.195 0.316 -30.936 1.00 17.82 212 ARG A CA 1
ATOM 1591 C C . ARG A 1 212 ? 12.697 0.213 -29.493 1.00 17.41 212 ARG A C 1
ATOM 1592 O O . ARG A 1 212 ? 13.483 0.266 -28.529 1.00 19.05 212 ARG A O 1
ATOM 1600 N N . MET A 1 213 ? 11.390 0.019 -29.344 1.00 16.18 213 MET A N 1
ATOM 1601 C CA . MET A 1 213 ? 10.799 -0.248 -28.042 1.00 16.27 213 MET A CA 1
ATOM 1602 C C . MET A 1 213 ? 9.557 -1.106 -28.284 1.00 15.79 213 MET A C 1
ATOM 1603 O O . MET A 1 213 ? 9.100 -1.203 -29.417 1.00 15.60 213 MET A O 1
ATOM 1608 N N . PRO A 1 214 ? 9.070 -1.797 -27.255 1.00 16.20 214 PRO A N 1
ATOM 1609 C CA . PRO A 1 214 ? 7.789 -2.464 -27.392 1.00 15.27 214 PRO A CA 1
ATOM 1610 C C . PRO A 1 214 ? 6.658 -1.491 -27.607 1.00 14.63 214 PRO A C 1
ATOM 1611 O O . PRO A 1 214 ? 6.705 -0.334 -27.171 1.00 14.76 214 PRO A O 1
ATOM 1615 N N . ALA A 1 215 ? 5.614 -1.966 -28.271 1.00 14.65 215 ALA A N 1
ATOM 1616 C CA . ALA A 1 215 ? 4.343 -1.308 -28.298 1.00 14.88 215 ALA A CA 1
ATOM 1617 C C . ALA A 1 215 ? 3.689 -1.444 -26.928 1.00 15.78 215 ALA A C 1
ATOM 1618 O O . ALA A 1 215 ? 3.270 -2.539 -26.536 1.00 16.07 215 ALA A O 1
ATOM 1620 N N . ILE A 1 216 ? 3.654 -0.330 -26.192 1.00 15.20 216 ILE A N 1
ATOM 1621 C CA . ILE A 1 216 ? 3.122 -0.316 -24.836 1.00 15.16 216 ILE A CA 1
ATOM 1622 C C . ILE A 1 216 ? 1.704 0.197 -24.883 1.00 15.21 216 ILE A C 1
ATOM 1623 O O . ILE A 1 216 ? 1.422 1.218 -25.576 1.00 15.00 216 ILE A O 1
ATOM 1628 N N . LEU A 1 217 ? 0.803 -0.505 -24.200 1.00 14.37 217 LEU A N 1
ATOM 1629 C CA . LEU A 1 217 ? -0.613 -0.121 -24.056 1.00 13.99 217 LEU A CA 1
ATOM 1630 C C . LEU A 1 217 ? -0.733 0.548 -22.703 1.00 14.85 217 LEU A C 1
ATOM 1631 O O . LEU A 1 217 ? -0.675 -0.118 -21.663 1.00 14.98 217 LEU A O 1
ATOM 1636 N N . ASP A 1 218 ? -0.832 1.869 -22.706 1.00 15.10 218 ASP A N 1
ATOM 1637 C CA . ASP A 1 218 ? -0.710 2.636 -21.468 1.00 15.21 218 ASP A CA 1
ATOM 1638 C C . ASP A 1 218 ? -2.075 2.931 -20.882 1.00 15.55 218 ASP A C 1
ATOM 1639 O O . ASP A 1 218 ? -2.721 3.932 -21.234 1.00 16.60 218 ASP A O 1
ATOM 1644 N N . GLY A 1 219 ? -2.509 2.051 -19.983 1.00 15.74 219 GLY A N 1
ATOM 1645 C CA . GLY A 1 219 ? -3.745 2.227 -19.247 1.00 16.82 219 GLY A CA 1
ATOM 1646 C C . GLY A 1 219 ? -4.889 1.323 -19.640 1.00 16.04 219 GLY A C 1
ATOM 1647 O O . GLY A 1 219 ? -4.831 0.611 -20.640 1.00 15.19 219 GLY A O 1
ATOM 1648 N N . GLU A 1 220 ? -5.965 1.419 -18.859 1.00 14.94 220 GLU A N 1
ATOM 1649 C CA . GLU A 1 220 ? -7.102 0.519 -18.996 1.00 15.14 220 GLU A CA 1
ATOM 1650 C C . GLU A 1 220 ? -7.792 0.566 -20.320 1.00 14.41 220 GLU A C 1
ATOM 1651 O O . GLU A 1 220 ? -8.162 -0.483 -20.855 1.00 14.72 220 GLU A O 1
ATOM 1657 N N . GLU A 1 221 ? -8.022 1.767 -20.848 1.00 15.10 221 GLU A N 1
ATOM 1658 C CA . GLU A 1 221 ? -8.645 1.903 -22.164 1.00 15.29 221 GLU A CA 1
ATOM 1659 C C . GLU A 1 221 ? -7.849 1.180 -23.274 1.00 14.98 221 GLU A C 1
ATOM 1660 O O . GLU A 1 221 ? -8.429 0.422 -24.093 1.00 14.81 221 GLU A O 1
ATOM 1666 N N . ALA A 1 222 ? -6.544 1.452 -23.354 1.00 14.51 222 ALA A N 1
ATOM 1667 C CA . ALA A 1 222 ? -5.712 0.869 -24.387 1.00 14.00 222 ALA A CA 1
ATOM 1668 C C . ALA A 1 222 ? -5.648 -0.644 -24.245 1.00 13.76 222 ALA A C 1
ATOM 1669 O O . ALA A 1 222 ? -5.772 -1.365 -25.214 1.00 13.53 222 ALA A O 1
ATOM 1671 N N . VAL A 1 223 ? -5.443 -1.096 -23.027 1.00 13.21 223 VAL A N 1
ATOM 1672 C CA . VAL A 1 223 ? -5.455 -2.549 -22.740 1.00 13.67 223 VAL A CA 1
ATOM 1673 C C . VAL A 1 223 ? -6.794 -3.182 -23.119 1.00 14.60 223 VAL A C 1
ATOM 1674 O O . VAL A 1 223 ? -6.825 -4.201 -23.793 1.00 14.91 223 VAL A O 1
ATOM 1678 N N . SER A 1 224 ? -7.889 -2.576 -22.687 1.00 14.45 224 SER A N 1
ATOM 1679 C CA . SER A 1 224 ? -9.217 -3.149 -22.987 1.00 14.47 224 SER A CA 1
ATOM 1680 C C . SER A 1 224 ? -9.469 -3.242 -24.457 1.00 15.34 224 SER A C 1
ATOM 1681 O O . SER A 1 224 ? -9.964 -4.269 -24.926 1.00 15.45 224 SER A O 1
ATOM 1684 N N . LYS A 1 225 ? -9.140 -2.181 -25.203 1.00 15.02 225 LYS A N 1
ATOM 1685 C CA A LYS A 1 225 ? -9.401 -2.178 -26.647 0.80 15.56 225 LYS A CA 1
ATOM 1686 C CA B LYS A 1 225 ? -9.386 -2.172 -26.651 0.20 14.74 225 LYS A CA 1
ATOM 1687 C C . LYS A 1 225 ? -8.538 -3.209 -27.386 1.00 14.83 225 LYS A C 1
ATOM 1688 O O . LYS A 1 225 ? -9.009 -3.900 -28.275 1.00 14.89 225 LYS A O 1
ATOM 1699 N N . TRP A 1 226 ? -7.271 -3.337 -27.017 1.00 14.56 226 TRP A N 1
ATOM 1700 C CA . TRP A 1 226 ? -6.426 -4.336 -27.631 1.00 13.81 226 TRP A CA 1
ATOM 1701 C C . TRP A 1 226 ? -6.961 -5.740 -27.334 1.00 14.35 226 TRP A C 1
ATOM 1702 O O . TRP A 1 226 ? -6.998 -6.589 -28.229 1.00 14.59 226 TRP A O 1
ATOM 1713 N N . LEU A 1 227 ? -7.423 -5.978 -26.110 1.00 14.05 227 LEU A N 1
ATOM 1714 C CA . LEU A 1 227 ? -7.946 -7.308 -25.781 1.00 14.28 227 LEU A CA 1
ATOM 1715 C C . LEU A 1 227 ? -9.272 -7.646 -26.457 1.00 14.87 227 LEU A C 1
ATOM 1716 O O . LEU A 1 227 ? -9.528 -8.807 -26.786 1.00 14.95 227 LEU A O 1
ATOM 1721 N N . ASP A 1 228 ? -10.145 -6.660 -26.598 1.00 15.19 228 ASP A N 1
ATOM 1722 C CA . ASP A 1 228 ? -11.546 -6.948 -26.929 1.00 16.58 228 ASP A CA 1
ATOM 1723 C C . ASP A 1 228 ? -11.738 -7.047 -28.450 1.00 16.69 228 ASP A C 1
ATOM 1724 O O . ASP A 1 228 ? -12.181 -6.104 -29.090 1.00 18.36 228 ASP A O 1
ATOM 1729 N N . PHE A 1 229 ? -11.414 -8.215 -28.983 1.00 17.00 229 PHE A N 1
ATOM 1730 C CA . PHE A 1 229 ? -11.525 -8.510 -30.406 1.00 18.90 229 PHE A CA 1
ATOM 1731 C C . PHE A 1 229 ? -12.975 -8.652 -30.841 1.00 20.90 229 PHE A C 1
ATOM 1732 O O . PHE A 1 229 ? -13.259 -8.589 -32.036 1.00 22.92 229 PHE A O 1
ATOM 1740 N N . GLY A 1 230 ? -13.853 -8.871 -29.877 1.00 21.06 230 GLY A N 1
ATOM 1741 C CA . GLY A 1 230 ? -15.293 -8.910 -30.115 1.00 24.32 230 GLY A CA 1
ATOM 1742 C C . GLY A 1 230 ? -15.845 -7.587 -30.579 1.00 25.30 230 GLY A C 1
ATOM 1743 O O . GLY A 1 230 ? -16.733 -7.580 -31.425 1.00 28.73 230 GLY A O 1
ATOM 1744 N N . GLU A 1 231 ? -15.332 -6.482 -30.024 1.00 23.72 231 GLU A N 1
ATOM 1745 C CA . GLU A 1 231 ? -15.837 -5.111 -30.262 1.00 25.54 231 GLU A CA 1
ATOM 1746 C C . GLU A 1 231 ? -14.893 -4.177 -31.031 1.00 24.80 231 GLU A C 1
ATOM 1747 O O . GLU A 1 231 ? -15.348 -3.176 -31.586 1.00 26.21 231 GLU A O 1
ATOM 1753 N N . VAL A 1 232 ? -13.590 -4.461 -31.025 1.00 21.55 232 VAL A N 1
ATOM 1754 C CA . VAL A 1 232 ? -12.587 -3.572 -31.627 1.00 20.37 232 VAL A CA 1
ATOM 1755 C C . VAL A 1 232 ? -11.923 -4.329 -32.781 1.00 20.66 232 VAL A C 1
ATOM 1756 O O . VAL A 1 232 ? -11.270 -5.350 -32.581 1.00 19.67 232 VAL A O 1
ATOM 1760 N N . SER A 1 233 ? -12.113 -3.826 -34.007 1.00 21.48 233 SER A N 1
ATOM 1761 C CA . SER A 1 233 ? -11.563 -4.449 -35.186 1.00 21.92 233 SER A CA 1
ATOM 1762 C C . SER A 1 233 ? -10.038 -4.366 -35.218 1.00 20.40 233 SER A C 1
ATOM 1763 O O . SER A 1 233 ? -9.437 -3.567 -34.503 1.00 19.70 233 SER A O 1
ATOM 1766 N N . THR A 1 234 ? -9.436 -5.172 -36.077 1.00 21.35 234 THR A N 1
ATOM 1767 C CA . THR A 1 234 ? -8.006 -5.107 -36.298 1.00 20.89 234 THR A CA 1
ATOM 1768 C C . THR A 1 234 ? -7.542 -3.701 -36.651 1.00 21.43 234 THR A C 1
ATOM 1769 O O . THR A 1 234 ? -6.565 -3.198 -36.086 1.00 20.13 234 THR A O 1
ATOM 1773 N N . GLN A 1 235 ? -8.246 -3.053 -37.582 1.00 21.33 235 GLN A N 1
ATOM 1774 C CA . GLN A 1 235 ? -7.878 -1.708 -38.006 1.00 23.93 235 GLN A CA 1
ATOM 1775 C C . GLN A 1 235 ? -7.921 -0.708 -36.862 1.00 22.19 235 GLN A C 1
ATOM 1776 O O . GLN A 1 235 ? -6.993 0.078 -36.711 1.00 23.92 235 GLN A O 1
ATOM 1779 N N . GLU A 1 236 ? -8.982 -0.756 -36.059 1.00 20.87 236 GLU A N 1
ATOM 1780 C CA . GLU A 1 236 ? -9.051 0.073 -34.881 1.00 21.92 236 GLU A CA 1
ATOM 1781 C C . GLU A 1 236 ? -7.984 -0.282 -33.849 1.00 20.41 236 GLU A C 1
ATOM 1782 O O . GLU A 1 236 ? -7.365 0.610 -33.266 1.00 20.96 236 GLU A O 1
ATOM 1788 N N . ALA A 1 237 ? -7.769 -1.573 -33.634 1.00 19.10 237 ALA A N 1
ATOM 1789 C CA . ALA A 1 237 ? -6.785 -2.002 -32.623 1.00 17.59 237 ALA A CA 1
ATOM 1790 C C . ALA A 1 237 ? -5.376 -1.521 -32.966 1.00 18.27 237 ALA A C 1
ATOM 1791 O O . ALA A 1 237 ? -4.601 -1.120 -32.092 1.00 17.00 237 ALA A O 1
ATOM 1793 N N . LEU A 1 238 ? -5.032 -1.543 -34.250 1.00 18.11 238 LEU A N 1
ATOM 1794 C CA . LEU A 1 238 ? -3.672 -1.177 -34.633 1.00 17.76 238 LEU A CA 1
ATOM 1795 C C . LEU A 1 238 ? -3.396 0.319 -34.471 1.00 17.30 238 LEU A C 1
ATOM 1796 O O . LEU A 1 238 ? -2.209 0.707 -34.367 1.00 18.46 238 LEU A O 1
ATOM 1801 N N . LYS A 1 239 ? -4.419 1.151 -34.362 1.00 18.86 239 LYS A N 1
ATOM 1802 C CA . LYS A 1 239 ? -4.194 2.582 -34.007 1.00 19.50 239 LYS A CA 1
ATOM 1803 C C . LYS A 1 239 ? -3.634 2.766 -32.599 1.00 19.19 239 LYS A C 1
ATOM 1804 O O . LYS A 1 239 ? -3.156 3.839 -32.244 1.00 21.00 239 LYS A O 1
ATOM 1810 N N . LEU A 1 240 ? -3.734 1.721 -31.776 1.00 17.49 240 LEU A N 1
ATOM 1811 C CA . LEU A 1 240 ? -3.231 1.757 -30.430 1.00 16.90 240 LEU A CA 1
ATOM 1812 C C . LEU A 1 240 ? -1.723 1.503 -30.377 1.00 17.05 240 LEU A C 1
ATOM 1813 O O . LEU A 1 240 ? -1.107 1.642 -29.319 1.00 16.60 240 LEU A O 1
ATOM 1818 N N . ILE A 1 241 ? -1.137 1.105 -31.511 1.00 15.64 241 ILE A N 1
ATOM 1819 C CA . ILE A 1 241 ? 0.232 0.614 -31.605 1.00 16.30 241 ILE A CA 1
ATOM 1820 C C . ILE A 1 241 ? 1.116 1.749 -32.110 1.00 17.14 241 ILE A C 1
ATOM 1821 O O . ILE A 1 241 ? 1.032 2.114 -33.277 1.00 18.92 241 ILE A O 1
ATOM 1826 N N . HIS A 1 242 ? 1.973 2.254 -31.239 1.00 16.65 242 HIS A N 1
ATOM 1827 C CA . HIS A 1 242 ? 2.838 3.390 -31.574 1.00 17.83 242 HIS A CA 1
ATOM 1828 C C . HIS A 1 242 ? 3.858 3.639 -30.504 1.00 17.65 242 HIS A C 1
ATOM 1829 O O . HIS A 1 242 ? 3.738 3.129 -29.367 1.00 17.79 242 HIS A O 1
ATOM 1836 N N . PRO A 1 243 ? 4.894 4.441 -30.839 1.00 17.91 243 PRO A N 1
ATOM 1837 C CA . PRO A 1 243 ? 5.803 4.847 -29.795 1.00 19.78 243 PRO A CA 1
ATOM 1838 C C . PRO A 1 243 ? 5.042 5.554 -28.660 1.00 18.59 243 PRO A C 1
ATOM 1839 O O . PRO A 1 243 ? 4.004 6.205 -28.883 1.00 20.94 243 PRO A O 1
ATOM 1843 N N . THR A 1 244 ? 5.504 5.362 -27.447 1.00 19.64 244 THR A N 1
ATOM 1844 C CA . THR A 1 244 ? 4.935 6.027 -26.279 1.00 21.84 244 THR A CA 1
ATOM 1845 C C . THR A 1 244 ? 6.052 6.607 -25.411 1.00 22.53 244 THR A C 1
ATOM 1846 O O . THR A 1 244 ? 7.204 6.118 -25.409 1.00 23.08 244 THR A O 1
ATOM 1850 N N . GLU A 1 245 ? 5.688 7.657 -24.675 1.00 24.56 245 GLU A N 1
ATOM 1851 C CA . GLU A 1 245 ? 6.621 8.474 -23.879 1.00 24.85 245 GLU A CA 1
ATOM 1852 C C . GLU A 1 245 ? 6.640 8.128 -22.394 1.00 21.48 245 GLU A C 1
ATOM 1853 O O . GLU A 1 245 ? 7.575 8.507 -21.680 1.00 22.76 245 GLU A O 1
ATOM 1859 N N . ASN A 1 246 ? 5.588 7.471 -21.910 1.00 20.49 246 ASN A N 1
ATOM 1860 C CA . ASN A 1 246 ? 5.406 7.256 -20.475 1.00 20.26 246 ASN A CA 1
ATOM 1861 C C . ASN A 1 246 ? 6.198 6.026 -20.026 1.00 20.74 246 ASN A C 1
ATOM 1862 O O . ASN A 1 246 ? 5.673 4.926 -19.893 1.00 20.63 246 ASN A O 1
ATOM 1867 N N . ILE A 1 247 ? 7.489 6.231 -19.814 1.00 20.36 247 ILE A N 1
ATOM 1868 C CA . ILE A 1 247 ? 8.402 5.137 -19.569 1.00 21.05 247 ILE A CA 1
ATOM 1869 C C . ILE A 1 247 ? 9.628 5.721 -18.886 1.00 22.32 247 ILE A C 1
ATOM 1870 O O . ILE A 1 247 ? 9.961 6.904 -19.101 1.00 22.88 247 ILE A O 1
ATOM 1875 N N . THR A 1 248 ? 10.261 4.913 -18.055 1.00 21.47 248 THR A N 1
ATOM 1876 C CA . THR A 1 248 ? 11.526 5.306 -17.415 1.00 22.98 248 THR A CA 1
ATOM 1877 C C . THR A 1 248 ? 12.452 4.124 -17.390 1.00 21.49 248 THR A C 1
ATOM 1878 O O . THR A 1 248 ? 12.131 3.075 -17.944 1.00 19.56 248 THR A O 1
ATOM 1882 N N . PHE A 1 249 ? 13.645 4.302 -16.828 1.00 21.48 249 PHE A N 1
ATOM 1883 C CA . PHE A 1 249 ? 14.686 3.281 -16.958 1.00 21.37 249 PHE A CA 1
ATOM 1884 C C . PHE A 1 249 ? 15.832 3.563 -16.002 1.00 23.04 249 PHE A C 1
ATOM 1885 O O . PHE A 1 249 ? 15.978 4.683 -15.518 1.00 22.96 249 PHE A O 1
ATOM 1893 N N . HIS A 1 250 ? 16.640 2.554 -15.743 1.00 21.13 250 HIS A N 1
ATOM 1894 C CA . HIS A 1 250 ? 17.918 2.776 -15.043 1.00 23.15 250 HIS A CA 1
ATOM 1895 C C . HIS A 1 250 ? 18.905 1.735 -15.487 1.00 23.00 250 HIS A C 1
ATOM 1896 O O . HIS A 1 250 ? 18.534 0.644 -15.917 1.00 20.83 250 HIS A O 1
ATOM 1903 N N . ALA A 1 251 ? 20.195 2.066 -15.366 1.00 22.84 251 ALA A N 1
ATOM 1904 C CA . ALA A 1 251 ? 21.233 1.113 -15.679 1.00 23.92 251 ALA A CA 1
ATOM 1905 C C . ALA A 1 251 ? 21.248 0.009 -14.649 1.00 23.20 251 ALA A C 1
ATOM 1906 O O . ALA A 1 251 ? 20.911 0.228 -13.481 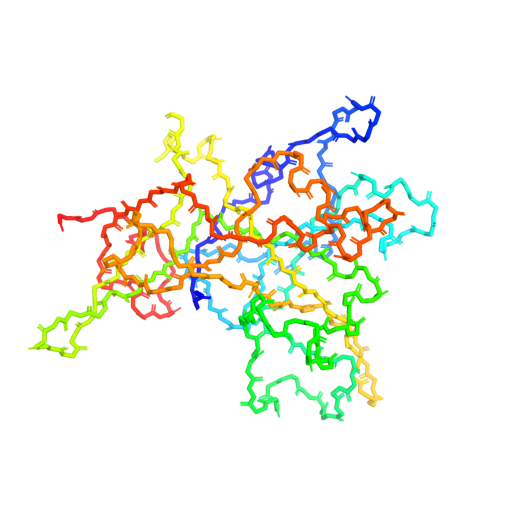1.00 24.28 251 ALA A O 1
ATOM 1908 N N . VAL A 1 252 ? 21.596 -1.189 -15.088 1.00 22.32 252 VAL A N 1
ATOM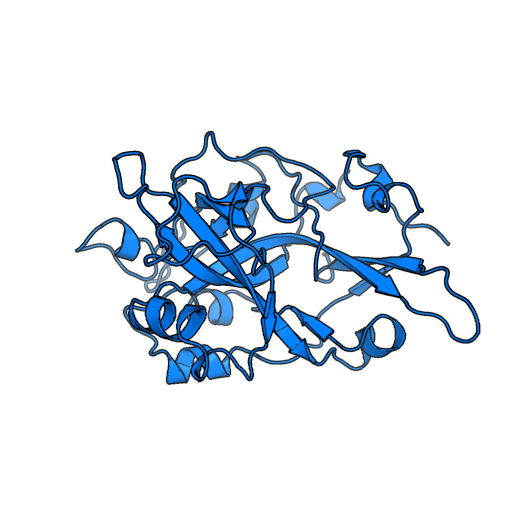 1909 C CA . VAL A 1 252 ? 21.745 -2.333 -14.223 1.00 21.43 252 VAL A CA 1
ATOM 1910 C C . VAL A 1 252 ? 23.140 -2.933 -14.411 1.00 23.01 252 VAL A C 1
ATOM 1911 O O . VAL A 1 252 ? 23.845 -2.589 -15.364 1.00 25.97 252 VAL A O 1
ATOM 1915 N N . SER A 1 253 ? 23.485 -3.850 -13.520 1.00 25.10 253 SER A N 1
ATOM 1916 C CA . SER A 1 253 ? 24.766 -4.579 -13.595 1.00 26.93 253 SER A CA 1
ATOM 1917 C C . SER A 1 253 ? 24.836 -5.582 -14.744 1.00 29.38 253 SER A C 1
ATOM 1918 O O . SER A 1 253 ? 23.848 -5.858 -15.407 1.00 26.12 253 SER A O 1
ATOM 1921 N N . SER A 1 254 ? 26.017 -6.166 -14.949 1.00 28.63 254 SER A N 1
ATOM 1922 C CA . SER A 1 254 ? 26.182 -7.252 -15.912 1.00 29.32 254 SER A CA 1
ATOM 1923 C C . SER A 1 254 ? 25.550 -8.601 -15.471 1.00 26.43 254 SER A C 1
ATOM 1924 O O . SER A 1 254 ? 25.567 -9.568 -16.240 1.00 28.15 254 SER A O 1
ATOM 1927 N N . VAL A 1 255 ? 25.005 -8.694 -14.261 1.00 25.60 255 VAL A N 1
ATOM 1928 C CA . VAL A 1 255 ? 24.420 -9.960 -13.797 1.00 26.49 255 VAL A CA 1
ATOM 1929 C C . VAL A 1 255 ? 23.357 -10.479 -14.777 1.00 24.99 255 VAL A C 1
ATOM 1930 O O . VAL A 1 255 ? 23.328 -11.662 -15.098 1.00 24.86 255 VAL A O 1
ATOM 1934 N N . VAL A 1 256 ? 22.513 -9.568 -15.273 1.00 27.13 256 VAL A N 1
ATOM 1935 C CA . VAL A 1 256 ? 21.441 -9.931 -16.195 1.00 25.60 256 VAL A CA 1
ATOM 1936 C C . VAL A 1 256 ? 21.947 -10.458 -17.544 1.00 25.81 256 VAL A C 1
ATOM 1937 O O . VAL A 1 256 ? 21.254 -11.277 -18.187 1.00 25.71 256 VAL A O 1
ATOM 1941 N N . ASN A 1 257 ? 23.169 -10.065 -17.942 1.00 24.78 257 ASN A N 1
ATOM 1942 C CA . ASN A 1 257 ? 23.681 -10.426 -19.270 1.00 27.24 257 ASN A CA 1
ATOM 1943 C C . ASN A 1 257 ? 23.591 -11.927 -19.512 1.00 28.96 257 ASN A C 1
ATOM 1944 O O . ASN A 1 257 ? 23.134 -12.352 -20.583 1.00 31.39 257 ASN A O 1
ATOM 1949 N N . ASN A 1 258 ? 23.996 -12.704 -18.508 1.00 31.27 258 ASN A N 1
ATOM 1950 C CA . ASN A 1 258 ? 23.808 -14.162 -18.454 1.00 33.72 258 ASN A CA 1
ATOM 1951 C C . ASN A 1 258 ? 22.334 -14.494 -18.197 1.00 33.81 258 ASN A C 1
ATOM 1952 O O . ASN A 1 258 ? 21.829 -14.364 -17.064 1.00 31.07 258 ASN A O 1
ATOM 1957 N N . SER A 1 259 ? 21.668 -14.912 -19.264 1.00 34.27 259 SER A N 1
ATOM 1958 C CA . SER A 1 259 ? 20.291 -15.405 -19.225 1.00 32.64 259 SER A CA 1
ATOM 1959 C C . SER A 1 259 ? 20.010 -16.506 -18.198 1.00 33.32 259 SER A C 1
ATOM 1960 O O . SER A 1 259 ? 18.847 -16.750 -17.903 1.00 34.63 259 SER A O 1
ATOM 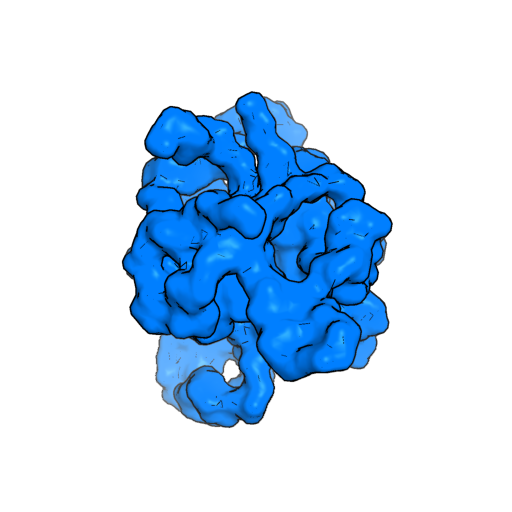1963 N N . ARG A 1 260 ? 21.046 -17.168 -17.652 1.00 32.32 260 ARG A N 1
ATOM 1964 C CA A ARG A 1 260 ? 20.833 -18.180 -16.601 0.50 32.61 260 ARG A CA 1
ATOM 1965 C CA B ARG A 1 260 ? 20.862 -18.179 -16.608 0.50 32.29 260 ARG A CA 1
ATOM 1966 C C . ARG A 1 260 ? 20.772 -17.603 -15.191 1.00 29.92 260 ARG A C 1
ATOM 1967 O O . ARG A 1 260 ? 20.417 -18.314 -14.271 1.00 31.66 260 ARG A O 1
ATOM 1982 N N . ASN A 1 261 ? 21.104 -16.323 -15.018 1.00 28.87 261 ASN A N 1
ATOM 1983 C CA . ASN A 1 261 ? 21.043 -15.687 -13.709 1.00 27.72 261 ASN A CA 1
ATOM 1984 C C . ASN A 1 261 ? 19.620 -15.167 -13.434 1.00 30.42 261 ASN A C 1
ATOM 1985 O O . ASN A 1 261 ? 19.209 -14.164 -14.034 1.00 29.63 261 ASN A O 1
ATOM 1990 N N . ASN A 1 262 ? 18.914 -15.835 -12.520 1.00 30.75 262 ASN A N 1
ATOM 1991 C CA . ASN A 1 262 ? 17.615 -15.363 -12.019 1.00 29.94 262 ASN A CA 1
ATOM 1992 C C . ASN A 1 262 ? 17.747 -14.904 -10.562 1.00 28.83 262 ASN A C 1
ATOM 1993 O O . ASN A 1 262 ? 17.625 -15.718 -9.635 1.00 31.11 262 ASN A O 1
ATOM 1998 N N . THR A 1 263 ? 17.966 -13.605 -10.379 1.00 29.42 263 THR A N 1
ATOM 1999 C CA A THR A 1 263 ? 18.149 -13.006 -9.060 0.80 30.53 263 THR A CA 1
ATOM 2000 C CA B THR A 1 263 ? 18.100 -13.003 -9.041 0.20 28.91 263 THR A CA 1
ATOM 2001 C C . THR A 1 263 ? 17.623 -11.566 -9.026 1.00 29.41 263 THR A C 1
ATOM 2002 O O . THR A 1 263 ? 17.636 -10.904 -10.058 1.00 26.88 263 THR A O 1
ATOM 2009 N N . PRO A 1 264 ? 17.226 -11.061 -7.830 1.00 29.12 264 PRO A N 1
ATOM 2010 C CA . PRO A 1 264 ? 16.848 -9.640 -7.697 1.00 30.19 264 PRO A CA 1
ATOM 2011 C C . PRO A 1 264 ? 17.879 -8.651 -8.204 1.00 29.87 264 PRO A C 1
ATOM 2012 O O . PRO A 1 264 ? 17.507 -7.575 -8.690 1.00 31.46 264 PRO A O 1
ATOM 2016 N N . GLU A 1 265 ? 19.161 -9.018 -8.143 1.00 29.57 265 GLU A N 1
ATOM 2017 C CA . GLU A 1 265 ? 20.238 -8.154 -8.645 1.00 31.82 265 GLU A CA 1
ATOM 2018 C C . GLU A 1 265 ? 20.130 -7.816 -10.145 1.00 28.38 265 GLU A C 1
ATOM 2019 O O . GLU A 1 265 ? 20.609 -6.773 -10.577 1.00 31.85 265 GLU A O 1
ATOM 2025 N N . CYS A 1 266 ? 19.480 -8.685 -10.912 1.00 27.09 266 CYS A N 1
ATOM 2026 C CA . CYS A 1 266 ? 19.271 -8.457 -12.357 1.00 24.94 266 CYS A CA 1
ATOM 2027 C C . CYS A 1 266 ? 18.746 -7.070 -12.670 1.00 23.60 266 CYS A C 1
ATOM 2028 O O . CYS A 1 266 ? 19.205 -6.440 -13.614 1.00 24.16 266 CYS A O 1
ATOM 2031 N N . LEU A 1 267 ? 17.765 -6.605 -11.888 1.00 24.58 267 LEU A N 1
ATOM 2032 C CA . LEU A 1 267 ? 17.118 -5.309 -12.161 1.00 25.58 267 LEU A CA 1
ATOM 2033 C C . LEU A 1 267 ? 17.453 -4.189 -11.166 1.00 26.60 267 LEU A C 1
ATOM 2034 O O . LEU A 1 267 ? 16.873 -3.120 -11.229 1.00 26.43 267 LEU A O 1
ATOM 2039 N N . ALA A 1 268 ? 18.406 -4.430 -10.267 1.00 28.23 268 ALA A N 1
ATOM 2040 C CA . ALA A 1 268 ? 18.808 -3.433 -9.278 1.00 29.52 268 ALA A CA 1
ATOM 2041 C C . ALA A 1 268 ? 19.561 -2.265 -9.920 1.00 29.41 268 ALA A C 1
ATOM 2042 O O . ALA A 1 268 ? 20.437 -2.487 -10.763 1.00 28.30 268 ALA A O 1
ATOM 2044 N N . PRO A 1 269 ? 19.223 -1.015 -9.548 1.00 30.63 269 PRO A N 1
ATOM 2045 C CA . PRO A 1 269 ? 19.920 0.115 -10.159 1.00 32.09 269 PRO A CA 1
ATOM 2046 C C . PRO A 1 269 ? 21.411 0.182 -9.814 1.00 34.48 269 PRO A C 1
ATOM 2047 O O . PRO A 1 269 ? 21.805 -0.184 -8.717 1.00 36.34 269 PRO A O 1
ATOM 2051 N N . VAL A 1 270 ? 22.217 0.619 -10.774 1.00 35.99 270 VAL A N 1
ATOM 2052 C CA . VAL A 1 270 ? 23.624 0.966 -10.525 1.00 39.40 270 VAL A CA 1
ATOM 2053 C C . VAL A 1 270 ? 23.880 2.363 -11.075 1.00 41.43 270 VAL A C 1
ATOM 2054 O O . VAL A 1 270 ? 23.058 2.907 -11.832 1.00 40.58 270 VAL A O 1
ATOM 2058 N N . ALA A 1 271 ? 25.028 2.925 -10.701 1.00 44.95 271 ALA A N 1
ATOM 2059 C CA . ALA A 1 271 ? 25.418 4.296 -11.087 1.00 47.09 271 ALA A CA 1
ATOM 2060 C C . ALA A 1 271 ? 25.511 4.496 -12.605 1.00 48.46 271 ALA A C 1
ATOM 2061 O O . ALA A 1 271 ? 25.799 3.553 -13.351 1.00 50.87 271 ALA A O 1
#

Foldseek 3Di:
DFKFFFADDPVLVQVLQWAAFPVRHIDTAAEDQVVLDDGFGIDGAQHWFWKKAFCCVPPVPDRRLGIYIYIAGQFADAQPDADQDPVPDPDRQNEDELVCQCPDPRRVVLLVVLQKIWTWGLFGKAWADDPPDDHTFIKTKHFDAPVVCSNNRNIWTFIKGWHWYARPVGDDIHIYIHFYKEAEDPQCVRRDGIDTFTQPDDVLNSLRRRCVPHHSVRNSVSGYHDDRMDMATADCQNVPSVRGDPSNHDHDD